Protein 6EK1 (pdb70)

Sequence (306 aa):
MQKYRLYEKDGSPVQDFNRFVKGWLDIEFGLKEHQPPKVFDTIRDKYNEAIEAVVLSGVAPRTAHKAALSTLTELLFGHDLAKELSARLDIQPIGVGGFRSAHSQAFAKNVGENFVNLMVYALACILKDNDDVLVDKGLPPHLKKALTLSRECRIKDTLREIKIPIEGDLCVFSRSNHCNAIVISAKTRLKEVFHIGTMWALFSDVAKDEYCLNKWGLKVESSESLKDTMYVFATADMISQGCDVERETPRRNLIAMDASFFDYVFVSKMGIGHVSSDLSLKYGRESLFHELGCIIDMIEQKFDILL

B-factor: mean 41.87, std 13.28, range [15.96, 103.0]

Foldseek 3Di:
DAEEEQADPVQAGDFLNLVNQLCQQVPVDHYPVDDRAFPLNVLVVLLVLLLVVVVVQVDDSLLSLLLCQLAVLCSLQQHNSNQVSCVVVVTPRDGPDGDPCSPPPRSVVCSFVSNLVSVQNSVSVVCSVPRFKDKDFWAGPVQQQQQKKWAWDDDDPDIDIDIDRLTAGMKIAGSVARLLIEGEAEGQACPPCLVVLLVSLVSLVLLLDPVSCVVRVMDGPDNPSNPNYAYEYEYQQDDVVHGQQQDQDGDDVSLVSLVSHQAYEYSHDDRDQEDADDDPVVGDPGSYYHSSCVQVVSCVSVVHDD

Radius of gyration: 19.63 Å; Cα contacts (8 Å, |Δi|>4): 571; chains: 1; bounding box: 48×48×67 Å

Nearest PDB structures (foldseek):
  6ek1-assembly1_A-2  TM=1.003E+00  e=9.087E-65  Pseudomonas fluorescens
  6eko-assembly1_B  TM=9.063E-01  e=3.447E-55  Pseudomonas fluorescens

Solvent-accessible surface area: 14775 Å² total; per-residue (Å²): 138,119,72,93,67,0,7,86,180,99,5,44,10,22,135,72,0,2,146,33,0,58,7,4,0,37,76,132,27,9,9,118,51,30,144,82,19,52,50,1,70,52,0,12,67,42,0,37,68,0,16,100,25,0,47,157,45,77,22,51,80,62,58,0,13,53,10,0,1,3,5,0,3,49,0,5,78,9,92,34,4,0,44,41,0,2,73,108,51,125,34,142,122,34,62,38,52,22,20,224,40,13,159,40,151,60,7,60,84,42,25,37,96,0,0,8,2,0,3,0,1,0,2,0,14,23,0,119,128,28,40,97,4,0,0,1,43,18,27,0,58,84,0,124,140,5,3,29,0,15,94,117,36,195,88,180,144,97,105,150,107,59,115,21,60,3,102,17,40,0,0,0,0,15,66,113,60,17,14,33,0,0,0,0,12,4,94,17,126,1,65,140,65,4,71,97,9,13,81,32,1,77,48,5,78,13,0,74,65,113,157,29,6,119,126,103,51,16,138,10,108,43,12,130,46,1,133,53,2,38,4,0,5,0,0,0,4,9,79,148,108,45,26,41,0,89,99,162,93,25,171,111,94,10,23,81,1,0,53,99,4,43,14,0,0,0,0,27,48,66,22,81,41,13,17,58,100,12,30,55,162,169,31,67,75,34,55,0,0,21,1,0,0,2,0,24,0,0,23,82,44,22,131,25,165,48

Organism: Pseudomonas fluorescens (NCBI:txid294)

Structure (mmCIF, N/CA/C/O backbone):
data_6EK1
#
_entry.id   6EK1
#
_cell.length_a   48.067
_cell.length_b   48.067
_cell.length_c   266.693
_cell.angle_alpha   90.00
_cell.angle_beta   90.00
_cell.angle_gamma   90.00
#
_symmetry.space_group_name_H-M   'P 43 21 2'
#
loop_
_entity.id
_entity.type
_entity.pdbx_description
1 polymer 'restriction endonuclease PfoI'
2 non-polymer 1,2-ETHANEDIOL
3 water water
#
loop_
_atom_site.group_PDB
_atom_site.id
_atom_site.type_symbol
_atom_site.label_atom_id
_atom_site.label_alt_id
_atom_site.label_comp_id
_atom_site.label_asym_id
_atom_site.label_entity_id
_atom_site.label_seq_id
_atom_site.pdbx_PDB_ins_code
_atom_site.Cartn_x
_atom_site.Cartn_y
_atom_site.Cartn_z
_atom_site.occupancy
_atom_site.B_iso_or_equiv
_atom_site.auth_seq_id
_atom_site.auth_comp_id
_atom_site.auth_asym_id
_atom_site.auth_atom_id
_atom_site.pdbx_PDB_model_num
ATOM 1 N N . MET A 1 1 ? -12.731 -9.179 -20.140 1.00 68.39 1 MET A N 1
ATOM 2 C CA . MET A 1 1 ? -12.732 -7.882 -20.805 1.00 69.88 1 MET A CA 1
ATOM 3 C C . MET A 1 1 ? -11.378 -7.193 -20.672 1.00 71.52 1 MET A C 1
ATOM 4 O O . MET A 1 1 ? -10.886 -6.979 -19.564 1.00 78.48 1 MET A O 1
ATOM 6 N N . GLN A 1 2 ? -10.782 -6.850 -21.809 1.00 60.48 2 GLN A N 1
ATOM 7 C CA . GLN A 1 2 ? -9.500 -6.154 -21.829 1.00 70.88 2 GLN A CA 1
ATOM 8 C C . GLN A 1 2 ? -9.636 -4.750 -21.250 1.00 77.39 2 GLN A C 1
ATOM 9 O O . GLN A 1 2 ? -10.576 -4.025 -21.575 1.00 75.54 2 GLN A O 1
ATOM 15 N N . LYS A 1 3 ? -8.696 -4.372 -20.389 1.00 76.44 3 LYS A N 1
ATOM 16 C CA . LYS A 1 3 ? -8.728 -3.059 -19.756 1.00 74.16 3 LYS A CA 1
ATOM 17 C C . LYS A 1 3 ? -7.457 -2.262 -20.034 1.00 75.01 3 LYS A C 1
ATOM 18 O O . LYS A 1 3 ? -6.347 -2.786 -19.940 1.00 70.45 3 LYS A O 1
ATOM 21 N N . TYR A 1 4 ? -7.634 -0.991 -20.378 1.00 72.19 4 TYR A N 1
ATOM 22 C CA . TYR A 1 4 ? -6.511 -0.093 -20.617 1.00 63.45 4 TYR A CA 1
ATOM 23 C C . TYR A 1 4 ? -6.499 1.017 -19.573 1.00 62.51 4 TYR A C 1
ATOM 24 O O . TYR A 1 4 ? -7.377 1.078 -18.713 1.00 66.28 4 TYR A O 1
ATOM 33 N N . ARG A 1 5 ? -5.503 1.893 -19.648 1.00 64.44 5 ARG A N 1
ATOM 34 C CA . ARG A 1 5 ? -5.395 2.998 -18.703 1.00 58.03 5 ARG A CA 1
ATOM 35 C C . ARG A 1 5 ? -5.337 4.340 -19.428 1.00 61.27 5 ARG A C 1
ATOM 36 O O . ARG A 1 5 ? -4.628 4.492 -20.422 1.00 58.70 5 ARG A O 1
ATOM 44 N N . LEU A 1 6 ? -6.100 5.308 -18.928 1.00 58.64 6 LEU A N 1
ATOM 45 C CA . LEU A 1 6 ? -6.123 6.648 -19.504 1.00 48.53 6 LEU A CA 1
ATOM 46 C C . LEU A 1 6 ? -4.866 7.427 -19.153 1.00 46.94 6 LEU A C 1
ATOM 47 O O . LEU A 1 6 ? -4.422 8.289 -19.911 1.00 46.43 6 LEU A O 1
ATOM 52 N N . TYR A 1 7 ? -4.301 7.123 -17.991 1.00 48.04 7 TYR A N 1
ATOM 53 C CA . TYR A 1 7 ? -3.153 7.863 -17.492 1.00 56.58 7 TYR A CA 1
ATOM 54 C C . TYR A 1 7 ? -2.000 6.929 -17.158 1.00 67.49 7 TYR A C 1
ATOM 55 O O . TYR A 1 7 ? -2.203 5.843 -16.613 1.00 65.75 7 TYR A O 1
ATOM 64 N N . GLU A 1 8 ? -0.788 7.357 -17.490 1.00 66.10 8 GLU A N 1
ATOM 65 C CA . GLU A 1 8 ? 0.404 6.619 -17.099 1.00 65.62 8 GLU A CA 1
ATOM 66 C C . GLU A 1 8 ? 0.609 6.758 -15.595 1.00 65.30 8 GLU A C 1
ATOM 67 O O . GLU A 1 8 ? -0.116 7.496 -14.928 1.00 67.98 8 GLU A O 1
ATOM 73 N N . LYS A 1 9 ? 1.599 6.053 -15.061 1.00 70.00 9 LYS A N 1
ATOM 74 C CA . LYS A 1 9 ? 1.815 6.029 -13.618 1.00 65.38 9 LYS A CA 1
ATOM 75 C C . LYS A 1 9 ? 2.292 7.373 -13.068 1.00 60.15 9 LYS A C 1
ATOM 76 O O . LYS A 1 9 ? 2.175 7.637 -11.871 1.00 67.09 9 LYS A O 1
ATOM 82 N N . ASP A 1 10 ? 2.828 8.220 -13.939 1.00 63.42 10 ASP A N 1
ATOM 83 C CA . ASP A 1 10 ? 3.239 9.560 -13.534 1.00 67.50 10 ASP A CA 1
ATOM 84 C C . ASP A 1 10 ? 2.038 10.500 -13.444 1.00 74.24 10 ASP A C 1
ATOM 85 O O . ASP A 1 10 ? 2.011 11.423 -12.631 1.00 77.08 10 ASP A O 1
ATOM 90 N N . GLY A 1 11 ? 1.049 10.255 -14.296 1.00 68.92 11 GLY A N 1
ATOM 91 C CA . GLY A 1 11 ? -0.141 11.081 -14.350 1.00 59.94 11 GLY A CA 1
ATOM 92 C C . GLY A 1 11 ? -0.423 11.567 -15.759 1.00 61.67 11 GLY A C 1
ATOM 93 O O . GLY A 1 11 ? -1.481 12.131 -16.038 1.00 63.40 11 GLY A O 1
ATOM 94 N N . SER A 1 12 ? 0.533 11.343 -16.652 1.00 60.25 12 SER A N 1
ATOM 95 C CA . SER A 1 12 ? 0.402 11.767 -18.039 1.00 62.66 12 SER A CA 1
ATOM 96 C C . SER A 1 12 ? -0.680 10.971 -18.754 1.00 57.56 12 SER A C 1
ATOM 97 O O . SER A 1 12 ? -0.747 9.749 -18.619 1.00 58.21 12 SER A O 1
ATOM 100 N N . PRO A 1 13 ? -1.526 11.663 -19.531 1.00 58.74 13 PRO A N 1
ATOM 101 C CA . PRO A 1 13 ? -2.615 11.010 -20.263 1.00 51.93 13 PRO A CA 1
ATOM 102 C C . PRO A 1 13 ? -2.133 10.308 -21.529 1.00 56.31 13 PRO A C 1
ATOM 103 O O . PRO A 1 13 ? -1.458 10.926 -22.358 1.00 50.30 13 PRO A O 1
ATOM 107 N N . VAL A 1 14 ? -2.485 9.033 -21.678 1.00 53.65 14 VAL A N 1
ATOM 108 C CA . VAL A 1 14 ? -2.010 8.234 -22.811 1.00 53.70 14 VAL A CA 1
ATOM 109 C C . VAL A 1 14 ? -2.404 8.856 -24.147 1.00 52.65 14 VAL A C 1
ATOM 110 O O . VAL A 1 14 ? -3.466 9.465 -24.259 1.00 56.67 14 VAL A O 1
ATOM 114 N N . GLN A 1 15 ? -1.541 8.710 -25.152 1.00 57.25 15 GLN A N 1
ATOM 115 C CA . GLN A 1 15 ? -1.785 9.292 -26.474 1.00 58.81 15 GLN A CA 1
ATOM 116 C C . GLN A 1 15 ? -3.070 8.741 -27.098 1.00 59.89 15 GLN A C 1
ATOM 117 O O . GLN A 1 15 ? -3.406 7.572 -26.899 1.00 57.45 15 GLN A O 1
ATOM 123 N N . ASP A 1 16 ? -3.776 9.594 -27.844 1.00 62.16 16 ASP A N 1
ATOM 124 C CA . ASP A 1 16 ? -5.103 9.280 -28.377 1.00 56.31 16 ASP A CA 1
ATOM 125 C C . ASP A 1 16 ? -6.056 8.980 -27.226 1.00 59.91 16 ASP A C 1
ATOM 126 O O . ASP A 1 16 ? -6.744 7.958 -27.202 1.00 53.47 16 ASP A O 1
ATOM 131 N N . PHE A 1 17 ? -6.074 9.916 -26.282 1.00 54.41 17 PHE A N 1
ATOM 132 C CA . PHE A 1 17 ? -6.857 9.851 -25.054 1.00 43.71 17 PHE A CA 1
ATOM 133 C C . PHE A 1 17 ? -8.348 9.709 -25.333 1.00 41.88 17 PHE A C 1
ATOM 134 O O . PHE A 1 17 ? -8.999 8.786 -24.842 1.00 43.91 17 PHE A O 1
ATOM 142 N N . ASN A 1 18 ? -8.876 10.624 -26.140 1.00 50.54 18 ASN A N 1
ATOM 143 C CA . ASN A 1 18 ? -10.301 10.669 -26.453 1.00 42.96 18 ASN A CA 1
ATOM 144 C C . ASN A 1 18 ? -10.801 9.411 -27.160 1.00 45.43 18 ASN A C 1
ATOM 145 O O . ASN A 1 18 ? -12.006 9.172 -27.244 1.00 43.27 18 ASN A O 1
ATOM 150 N N . ARG A 1 19 ? -9.869 8.614 -27.668 1.00 48.42 19 ARG A N 1
ATOM 151 C CA . ARG A 1 19 ? -10.203 7.332 -28.271 1.00 45.55 19 ARG A CA 1
ATOM 152 C C . ARG A 1 19 ? -10.541 6.305 -27.194 1.00 41.83 19 ARG A C 1
ATOM 153 O O . ARG A 1 19 ? -11.556 5.614 -27.280 1.00 37.41 19 ARG A O 1
ATOM 161 N N . PHE A 1 20 ? -9.689 6.216 -26.176 1.00 46.87 20 PHE A N 1
ATOM 162 C CA . PHE A 1 20 ? -9.901 5.280 -25.076 1.00 45.27 20 PHE A CA 1
ATOM 163 C C . PHE A 1 20 ? -11.147 5.631 -24.267 1.00 43.60 20 PHE A C 1
ATOM 164 O O . PHE A 1 20 ? -11.830 4.746 -23.750 1.00 43.47 20 PHE A O 1
ATOM 172 N N . VAL A 1 21 ? -11.434 6.924 -24.156 1.00 41.59 21 VAL A N 1
ATOM 173 C CA . VAL A 1 21 ? -12.611 7.389 -23.430 1.00 34.13 21 VAL A CA 1
ATOM 174 C C . VAL A 1 21 ? -13.893 6.998 -24.156 1.00 32.16 21 VAL A C 1
ATOM 175 O O . VAL A 1 21 ? -14.815 6.446 -23.555 1.00 34.34 21 VAL A O 1
ATOM 179 N N . LYS A 1 22 ? -13.941 7.289 -25.452 1.00 41.51 22 LYS A N 1
ATOM 180 C CA . LYS A 1 22 ? -15.101 6.958 -26.269 1.00 42.03 22 LYS A CA 1
ATOM 181 C C . LYS A 1 22 ? -15.313 5.448 -26.329 1.00 43.47 22 LYS A C 1
ATOM 182 O O . LYS A 1 22 ? -16.447 4.972 -26.376 1.00 41.50 22 LYS A O 1
ATOM 188 N N . GLY A 1 23 ? -14.214 4.700 -26.318 1.00 36.22 23 GLY A N 1
ATOM 189 C CA . GLY A 1 23 ? -14.279 3.250 -26.343 1.00 41.86 23 GLY A CA 1
ATOM 190 C C . GLY A 1 23 ? -14.815 2.674 -25.050 1.00 45.91 23 GLY A C 1
ATOM 191 O O . GLY A 1 23 ? -15.506 1.656 -25.049 1.00 46.09 23 GLY A O 1
ATOM 192 N N . TRP A 1 24 ? -14.489 3.332 -23.943 1.00 48.89 24 TRP A N 1
ATOM 193 C CA . TRP A 1 24 ? -14.966 2.923 -22.630 1.00 40.99 24 TRP A CA 1
ATOM 194 C C . TRP A 1 24 ? -16.474 3.102 -22.514 1.00 39.79 24 TRP A C 1
ATOM 195 O O . TRP A 1 24 ? -17.168 2.261 -21.943 1.00 48.74 24 TRP A O 1
ATOM 206 N N . LEU A 1 25 ? -16.977 4.202 -23.064 1.00 45.63 25 LEU A N 1
ATOM 207 C CA . LEU A 1 25 ? -18.408 4.472 -23.055 1.00 46.17 25 LEU A CA 1
ATOM 208 C C . LEU A 1 25 ? -19.119 3.655 -24.129 1.00 44.88 25 LEU A C 1
ATOM 209 O O . LEU A 1 25 ? -20.327 3.436 -24.055 1.00 46.05 25 LEU A O 1
ATOM 214 N N . ASP A 1 26 ? -18.361 3.207 -25.126 1.00 43.84 26 ASP A N 1
ATOM 215 C CA . ASP A 1 26 ? -18.883 2.294 -26.139 1.00 46.14 26 ASP A CA 1
ATOM 216 C C . ASP A 1 26 ? -18.815 0.856 -25.639 1.00 52.72 26 ASP A C 1
ATOM 217 O O . ASP A 1 26 ? -19.319 -0.061 -26.289 1.00 51.26 26 ASP A O 1
ATOM 222 N N . ILE A 1 27 ? -18.191 0.682 -24.476 1.00 51.99 27 ILE A N 1
ATOM 223 C CA . ILE A 1 27 ? -17.922 -0.631 -23.893 1.00 46.28 27 ILE A CA 1
ATOM 224 C C . ILE A 1 27 ? -17.203 -1.523 -24.909 1.00 47.55 27 ILE A C 1
ATOM 225 O O . ILE A 1 27 ? -17.493 -2.713 -25.038 1.00 49.04 27 ILE A O 1
ATOM 230 N N . GLU A 1 28 ? -16.269 -0.926 -25.643 1.00 51.81 28 GLU A N 1
ATOM 231 C CA . GLU A 1 28 ? -15.389 -1.681 -26.524 1.00 54.72 28 GLU A CA 1
ATOM 232 C C . GLU A 1 28 ? -14.286 -2.311 -25.689 1.00 53.80 28 GLU A C 1
ATOM 233 O O . GLU A 1 28 ? -13.700 -3.326 -26.066 1.00 54.56 28 GLU A O 1
ATOM 239 N N . PHE A 1 29 ? -14.021 -1.686 -24.547 1.00 52.50 29 PHE A N 1
ATOM 240 C CA . PHE A 1 29 ? -13.064 -2.185 -23.569 1.00 59.93 29 PHE A CA 1
ATOM 241 C C . PHE A 1 29 ? -13.217 -1.410 -22.266 1.00 65.43 29 PHE A C 1
ATOM 242 O O . PHE A 1 29 ? -13.598 -0.240 -22.273 1.00 62.77 29 PHE A O 1
ATOM 250 N N . GLY A 1 30 ? -12.926 -2.065 -21.149 1.00 68.29 30 GLY A N 1
ATOM 251 C CA . GLY A 1 30 ? -12.963 -1.401 -19.861 1.00 57.28 30 GLY A CA 1
ATOM 252 C C . GLY A 1 30 ? -11.741 -0.525 -19.677 1.00 63.73 30 GLY A C 1
ATOM 253 O O . GLY A 1 30 ? -10.810 -0.566 -20.481 1.00 56.21 30 GLY A O 1
ATOM 254 N N . LEU A 1 31 ? -11.744 0.277 -18.619 1.00 67.45 31 LEU A N 1
ATOM 255 C CA . LEU A 1 31 ? -10.596 1.115 -18.300 1.00 60.96 31 LEU A CA 1
ATOM 256 C C . LEU A 1 31 ? -10.142 0.894 -16.866 1.00 50.81 31 LEU A C 1
ATOM 257 O O . LEU A 1 31 ? -10.915 0.440 -16.023 1.00 53.78 31 LEU A O 1
ATOM 262 N N . LYS A 1 32 ? -8.882 1.215 -16.596 1.00 54.51 32 LYS A N 1
ATOM 263 C CA . LYS A 1 32 ? -8.336 1.097 -15.251 1.00 59.78 32 LYS A CA 1
ATOM 264 C C . LYS A 1 32 ? -8.957 2.125 -14.315 1.00 54.93 32 LYS A C 1
ATOM 265 O O . LYS A 1 32 ? -9.378 1.798 -13.205 1.00 49.55 32 LYS A O 1
ATOM 271 N N . GLU A 1 33 ? -9.014 3.370 -14.776 1.00 50.14 33 GLU A N 1
ATOM 272 C CA . GLU A 1 33 ? -9.463 4.479 -13.945 1.00 46.67 33 GLU A CA 1
ATOM 273 C C . GLU A 1 33 ? -10.983 4.581 -13.851 1.00 44.13 33 GLU A C 1
ATOM 274 O O . GLU A 1 33 ? -11.504 5.419 -13.115 1.00 49.78 33 GLU A O 1
ATOM 280 N N . HIS A 1 34 ? -11.697 3.736 -14.588 1.00 41.72 34 HIS A N 1
ATOM 281 C CA . HIS A 1 34 ? -13.152 3.838 -14.628 1.00 45.35 34 HIS A CA 1
ATOM 282 C C . HIS A 1 34 ? -13.864 2.496 -14.729 1.00 46.81 34 HIS A C 1
ATOM 283 O O . HIS A 1 34 ? -13.437 1.600 -15.457 1.00 50.57 34 HIS A O 1
ATOM 290 N N . GLN A 1 35 ? -14.961 2.375 -13.989 1.00 39.69 35 GLN A N 1
ATOM 291 C CA . GLN A 1 35 ? -15.840 1.221 -14.090 1.00 44.68 35 GLN A CA 1
ATOM 292 C C . GLN A 1 35 ? -16.761 1.406 -15.290 1.00 51.75 35 GLN A C 1
ATOM 293 O O . GLN A 1 35 ? -17.142 2.534 -15.606 1.00 51.42 35 GLN A O 1
ATOM 299 N N . PRO A 1 36 ? -17.111 0.304 -15.972 1.00 57.79 36 PRO A N 1
ATOM 300 C CA . PRO A 1 36 ? -18.026 0.358 -17.118 1.00 51.39 36 PRO A CA 1
ATOM 301 C C . PRO A 1 36 ? -19.353 1.032 -16.772 1.00 47.70 36 PRO A C 1
ATOM 302 O O . PRO A 1 36 ? -19.873 0.823 -15.675 1.00 46.80 36 PRO A O 1
ATOM 306 N N . PRO A 1 37 ? -19.889 1.840 -17.699 1.00 41.26 37 PRO A N 1
ATOM 307 C CA . PRO A 1 37 ? -21.141 2.577 -17.488 1.00 36.85 37 PRO A CA 1
ATOM 308 C C . PRO A 1 37 ? -22.330 1.653 -17.247 1.00 40.77 37 PRO A C 1
ATOM 309 O O . PRO A 1 37 ? -22.339 0.520 -17.729 1.00 50.90 37 PRO A O 1
ATOM 313 N N . LYS A 1 38 ? -23.320 2.139 -16.505 1.00 47.64 38 LYS A N 1
ATOM 314 C CA . LYS A 1 38 ? -24.489 1.338 -16.158 1.00 45.32 38 LYS A CA 1
ATOM 315 C C . LYS A 1 38 ? -25.721 1.789 -16.933 1.00 43.00 38 LYS A C 1
ATOM 316 O O . LYS A 1 38 ? -26.005 2.985 -17.006 1.00 51.81 38 LYS A O 1
ATOM 318 N N . VAL A 1 39 ? -26.440 0.815 -17.496 1.00 38.21 39 VAL A N 1
ATOM 319 C CA . VAL A 1 39 ? -27.637 1.017 -18.329 1.00 40.59 39 VAL A CA 1
ATOM 320 C C . VAL A 1 39 ? -27.494 2.249 -19.247 1.00 38.56 39 VAL A C 1
ATOM 321 O O . VAL A 1 39 ? -28.427 3.025 -19.464 1.00 36.25 39 VAL A O 1
ATOM 325 N N . PHE A 1 40 ? -26.297 2.393 -19.807 1.00 41.52 40 PHE A N 1
ATOM 326 C CA . PHE A 1 40 ? -25.966 3.523 -20.664 1.00 46.52 40 PHE A CA 1
ATOM 327 C C . PHE A 1 40 ? -26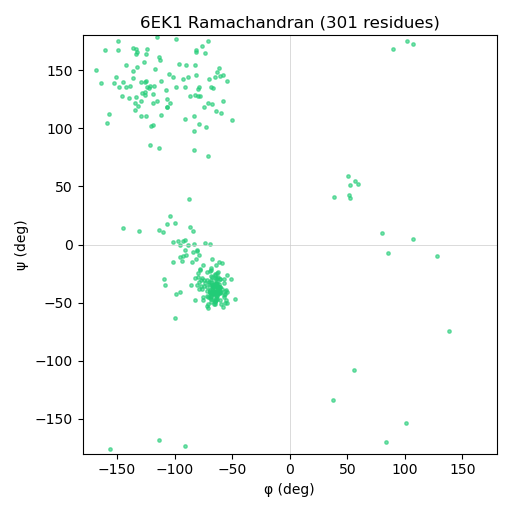.026 3.120 -22.135 1.00 43.34 40 PHE A C 1
ATOM 328 O O . PHE A 1 40 ? -26.066 3.972 -23.021 1.00 47.77 40 PHE A O 1
ATOM 336 N N . ASP A 1 41 ? -26.049 1.812 -22.378 1.00 46.36 41 ASP A N 1
ATOM 337 C CA . ASP A 1 41 ? -26.043 1.256 -23.730 1.00 51.06 41 ASP A CA 1
ATOM 338 C C . ASP A 1 41 ? -27.177 1.773 -24.611 1.00 50.30 41 ASP A C 1
ATOM 339 O O . ASP A 1 41 ? -26.950 2.171 -25.753 1.00 46.23 41 ASP A O 1
ATOM 344 N N . THR A 1 42 ? -28.394 1.762 -24.078 1.00 46.20 42 THR A N 1
ATOM 345 C CA . THR A 1 42 ? -29.567 2.176 -24.840 1.00 39.44 42 THR A CA 1
ATOM 346 C C . THR A 1 42 ? -29.522 3.655 -25.209 1.00 46.59 42 THR A C 1
ATOM 347 O O . THR A 1 42 ? -29.685 4.019 -26.374 1.00 47.04 42 THR A O 1
ATOM 351 N N . ILE A 1 43 ? -29.292 4.504 -24.213 1.00 48.66 43 ILE A N 1
ATOM 352 C CA . ILE A 1 43 ? -29.340 5.947 -24.416 1.00 45.61 43 ILE A CA 1
ATOM 353 C C . ILE A 1 43 ? -28.136 6.445 -25.220 1.00 41.15 43 ILE A C 1
ATOM 354 O O . ILE A 1 43 ? -28.205 7.491 -25.866 1.00 35.28 43 ILE A O 1
ATOM 359 N N . ARG A 1 44 ? -27.042 5.689 -25.194 1.00 37.05 44 ARG A N 1
ATOM 360 C CA . ARG A 1 44 ? -25.863 6.040 -25.977 1.00 38.16 44 ARG A CA 1
ATOM 361 C C . ARG A 1 44 ? -26.132 5.809 -27.458 1.00 50.62 44 ARG A C 1
ATOM 362 O O . ARG A 1 44 ? -25.723 6.601 -28.308 1.00 43.40 44 ARG A O 1
ATOM 370 N N . ASP A 1 45 ? -26.825 4.715 -27.756 1.00 47.11 45 ASP A N 1
ATOM 371 C CA . ASP A 1 45 ? -27.178 4.382 -29.129 1.00 42.41 45 ASP A CA 1
ATOM 372 C C . ASP A 1 45 ? -28.250 5.326 -29.657 1.00 50.45 45 ASP A C 1
ATOM 373 O O . ASP A 1 45 ? -28.231 5.705 -30.827 1.00 50.04 45 ASP A O 1
ATOM 378 N N . LYS A 1 46 ? -29.179 5.709 -28.787 1.00 46.06 46 LYS A N 1
ATOM 379 C CA . LYS A 1 46 ? -30.247 6.625 -29.170 1.00 42.79 46 LYS A CA 1
ATOM 380 C C . LYS A 1 46 ? -29.692 8.015 -29.455 1.00 51.58 46 LYS A C 1
ATOM 381 O O . LYS A 1 46 ? -30.260 8.771 -30.243 1.00 58.56 46 LYS A O 1
ATOM 387 N N . TYR A 1 47 ? -28.578 8.345 -28.810 1.00 51.74 47 TYR A N 1
ATOM 388 C CA . TYR A 1 47 ? -27.902 9.609 -29.062 1.00 45.42 47 TYR A CA 1
ATOM 389 C C . TYR A 1 47 ? -27.245 9.597 -30.437 1.00 42.44 47 TYR A C 1
ATOM 390 O O . TYR A 1 47 ? -27.436 10.515 -31.235 1.00 40.72 47 TYR A O 1
ATOM 399 N N . ASN A 1 48 ? -26.469 8.551 -30.704 1.00 42.15 48 ASN A N 1
ATOM 400 C CA . ASN A 1 48 ? -25.755 8.427 -31.969 1.00 40.96 48 ASN A CA 1
ATOM 401 C C . ASN A 1 48 ? -26.689 8.328 -33.172 1.00 59.57 48 ASN A C 1
ATOM 402 O O . ASN A 1 48 ? -26.408 8.898 -34.225 1.00 54.76 48 ASN A O 1
ATOM 407 N N . GLU A 1 49 ? -27.797 7.610 -33.011 1.00 62.05 49 GLU A N 1
ATOM 408 C CA . GLU A 1 49 ? -28.776 7.465 -34.085 1.00 54.40 49 GLU A CA 1
ATOM 409 C C . GLU A 1 49 ? -29.383 8.816 -34.460 1.00 50.79 49 GLU A C 1
ATOM 410 O O . GLU A 1 49 ? -29.772 9.034 -35.607 1.00 64.37 49 GLU A O 1
ATOM 416 N N . ALA A 1 50 ? -29.448 9.723 -33.491 1.00 52.21 50 ALA A N 1
ATOM 417 C CA . ALA A 1 50 ? -29.959 11.067 -33.734 1.00 51.25 50 ALA A CA 1
ATOM 418 C C . ALA A 1 50 ? -28.924 11.919 -34.462 1.00 48.83 50 ALA A C 1
ATOM 419 O O . ALA A 1 50 ? -29.268 12.723 -35.328 1.00 51.04 50 ALA A O 1
ATOM 421 N N . ILE A 1 51 ? -27.658 11.740 -34.100 1.00 45.79 51 ILE A N 1
ATOM 422 C CA . ILE A 1 51 ? -26.568 12.461 -34.746 1.00 48.50 51 ILE A CA 1
ATOM 423 C C . ILE A 1 51 ? -26.387 11.974 -36.180 1.00 48.55 51 ILE A C 1
ATOM 424 O O . ILE A 1 51 ? -26.177 12.771 -37.094 1.00 45.23 51 ILE A O 1
ATOM 429 N N . GLU A 1 52 ? -26.478 10.660 -36.369 1.00 45.27 52 GLU A N 1
ATOM 430 C CA . GLU A 1 52 ? -26.385 10.062 -37.696 1.00 52.20 52 GLU A CA 1
ATOM 431 C C . GLU A 1 52 ? -27.503 10.562 -38.604 1.00 49.31 52 GLU A C 1
ATOM 432 O O . GLU A 1 52 ? -27.277 10.858 -39.775 1.00 41.27 52 GLU A O 1
ATOM 438 N N . ALA A 1 53 ? -28.707 10.658 -38.051 1.00 45.84 53 ALA A N 1
ATOM 439 C CA . ALA A 1 53 ? -29.876 11.079 -38.816 1.00 46.80 53 ALA A CA 1
ATOM 440 C C . ALA A 1 53 ? -29.773 12.538 -39.251 1.00 49.83 53 ALA A C 1
ATOM 441 O O . ALA A 1 53 ? -30.097 12.880 -40.389 1.00 57.96 53 ALA A O 1
ATOM 443 N N . VAL A 1 54 ? -29.321 13.393 -38.340 1.00 47.70 54 VAL A N 1
ATOM 444 C CA . VAL A 1 54 ? -29.201 14.820 -38.616 1.00 42.56 54 VAL A CA 1
ATOM 445 C C . VAL A 1 54 ? -28.062 15.114 -39.591 1.00 44.28 54 VAL A C 1
ATOM 446 O O . VAL A 1 54 ? -28.229 15.883 -40.538 1.00 49.27 54 VAL A O 1
ATOM 450 N N . VAL A 1 55 ? -26.910 14.491 -39.359 1.00 44.32 55 VAL A N 1
ATOM 451 C CA . VAL A 1 55 ? -25.732 14.701 -40.199 1.00 47.04 55 VAL A CA 1
ATOM 452 C C . VAL A 1 55 ? -25.982 14.275 -41.647 1.00 51.41 55 VAL A C 1
ATOM 453 O O . VAL A 1 55 ? -25.573 14.965 -42.584 1.00 48.03 55 VAL A O 1
ATOM 457 N N . LEU A 1 56 ? -26.678 13.156 -41.829 1.00 45.38 56 LEU A N 1
ATOM 458 C CA . LEU A 1 56 ? -26.998 12.664 -43.168 1.00 47.68 56 LEU A CA 1
ATOM 459 C C . LEU A 1 56 ? -28.005 13.559 -43.890 1.00 46.30 56 LEU A C 1
ATOM 460 O O . LEU A 1 56 ? -28.390 13.279 -45.025 1.00 53.28 56 LEU A O 1
ATOM 465 N N . SER A 1 57 ? -28.432 14.630 -43.228 1.00 46.21 57 SER A N 1
ATOM 466 C CA . SER A 1 57 ? -29.339 15.597 -43.831 1.00 42.94 57 SER A CA 1
ATOM 467 C C . SER A 1 57 ? -28.591 16.868 -44.226 1.00 47.26 57 SER A C 1
ATOM 468 O O . SER A 1 57 ? -29.182 17.943 -44.325 1.00 52.85 57 SER A O 1
ATOM 471 N N . GLY A 1 58 ? -27.286 16.735 -44.443 1.00 45.00 58 GLY A N 1
ATOM 472 C CA . GLY A 1 58 ? -26.463 17.849 -44.880 1.00 47.40 58 GLY A CA 1
ATOM 473 C C . GLY A 1 58 ? -25.949 18.718 -43.748 1.00 49.63 58 GLY A C 1
ATOM 474 O O . GLY A 1 58 ? -25.134 19.615 -43.965 1.00 47.73 58 GLY A O 1
ATOM 475 N N . VAL A 1 59 ? -26.422 18.451 -42.536 1.00 53.65 59 VAL A N 1
ATOM 476 C CA . VAL A 1 59 ? -26.044 19.247 -41.375 1.00 44.39 59 VAL A CA 1
ATOM 477 C C . VAL A 1 59 ? -24.660 18.855 -40.863 1.00 44.99 59 VAL A C 1
ATOM 478 O O . VAL A 1 59 ? -24.343 17.671 -40.749 1.00 52.39 59 VAL A O 1
ATOM 482 N N . ALA A 1 60 ? -23.842 19.858 -40.557 1.00 39.11 60 ALA A N 1
ATOM 483 C CA . ALA A 1 60 ? -22.484 19.632 -40.073 1.00 41.52 60 ALA A CA 1
ATOM 484 C C . ALA A 1 60 ? -22.483 18.944 -38.709 1.00 42.87 60 ALA A C 1
ATOM 485 O O . ALA A 1 60 ? -23.352 19.208 -37.880 1.00 43.50 60 ALA A O 1
ATOM 487 N N . PRO A 1 61 ? -21.505 18.051 -38.480 1.00 41.82 61 PRO A N 1
ATOM 488 C CA . PRO A 1 61 ? -21.362 17.307 -37.221 1.00 44.41 61 PRO A CA 1
ATOM 489 C C . PRO A 1 61 ? -21.309 18.209 -35.988 1.00 44.19 61 PRO A C 1
ATOM 490 O O . PRO A 1 61 ? -21.907 17.877 -34.963 1.00 41.75 61 PRO A O 1
ATOM 494 N N . ARG A 1 62 ? -20.597 19.327 -36.089 1.00 40.44 62 ARG A N 1
ATOM 495 C CA . ARG A 1 62 ? -20.515 20.287 -34.994 1.00 36.70 62 ARG A CA 1
ATOM 496 C C . ARG A 1 62 ? -21.893 20.845 -34.662 1.00 40.37 62 ARG A C 1
ATOM 497 O O . ARG A 1 62 ? -22.245 21.011 -33.493 1.00 42.23 62 ARG A O 1
ATOM 505 N N . THR A 1 63 ? -22.669 21.127 -35.703 1.00 42.45 63 THR A N 1
ATOM 506 C CA . THR A 1 63 ? -24.016 21.659 -35.547 1.00 38.54 63 THR A CA 1
ATOM 507 C C . THR A 1 63 ? -24.923 20.651 -34.846 1.00 35.14 63 THR A C 1
ATOM 508 O O . THR A 1 63 ? -25.816 21.026 -34.087 1.00 34.77 63 THR A O 1
ATOM 512 N N . ALA A 1 64 ? -24.679 19.369 -35.101 1.00 29.24 64 ALA A N 1
ATOM 513 C CA . ALA A 1 64 ? -25.486 18.301 -34.521 1.00 32.26 64 ALA A CA 1
ATOM 514 C C . ALA A 1 64 ? -25.214 18.135 -33.028 1.00 37.62 64 ALA A C 1
ATOM 515 O O . ALA A 1 64 ? -26.142 18.138 -32.217 1.00 28.98 64 ALA A O 1
ATOM 517 N N . HIS A 1 65 ? -23.941 17.986 -32.675 1.00 31.94 65 HIS A N 1
ATOM 518 C CA . HIS A 1 65 ? -23.543 17.798 -31.283 1.00 34.03 65 HIS A CA 1
ATOM 519 C C . HIS A 1 65 ? -23.947 18.986 -30.414 1.00 33.24 65 HIS A C 1
ATOM 520 O O . HIS A 1 65 ? -24.407 18.810 -29.288 1.00 28.87 65 HIS A O 1
ATOM 527 N N . LYS A 1 66 ? -23.781 20.192 -30.947 1.00 31.59 66 LYS A N 1
ATOM 528 C CA . LYS A 1 66 ? -24.130 21.405 -30.216 1.00 26.95 66 LYS A CA 1
ATOM 529 C C . LYS A 1 66 ? -25.636 21.499 -29.979 1.00 26.78 66 LYS A C 1
ATOM 530 O O . LYS A 1 66 ? -26.082 21.987 -28.940 1.00 37.56 66 LYS A O 1
ATOM 536 N N . ALA A 1 67 ? -26.416 21.021 -30.941 1.00 30.89 67 ALA A N 1
ATOM 537 C CA . ALA A 1 67 ? -27.869 21.041 -30.823 1.00 34.12 67 ALA A CA 1
ATOM 538 C C . ALA A 1 67 ? -28.357 19.932 -29.895 1.00 30.10 67 ALA A C 1
ATOM 539 O O . ALA A 1 67 ? -29.323 20.110 -29.152 1.00 28.46 67 ALA A O 1
ATOM 541 N N . ALA A 1 68 ? -27.685 18.788 -29.946 1.00 30.68 68 ALA A N 1
ATOM 542 C CA . ALA A 1 68 ? -28.040 17.653 -29.103 1.00 32.64 68 ALA A CA 1
ATOM 543 C C . ALA A 1 68 ? -27.723 17.944 -27.640 1.00 35.86 68 ALA A C 1
ATOM 544 O O . ALA A 1 68 ? -28.481 17.571 -26.744 1.00 37.53 68 ALA A O 1
ATOM 546 N N . LEU A 1 69 ? -26.596 18.611 -27.408 1.00 28.85 69 LEU A N 1
ATOM 547 C CA . LEU A 1 69 ? -26.193 19.003 -26.062 1.00 28.89 69 LEU A CA 1
ATOM 548 C C . LEU A 1 69 ? -27.217 19.942 -25.433 1.00 31.91 69 LEU A C 1
ATOM 549 O O . LEU A 1 69 ? -27.486 19.870 -24.234 1.00 33.04 69 LEU A O 1
ATOM 554 N N . SER A 1 70 ? -27.794 20.817 -26.251 1.00 25.14 70 SER A N 1
ATOM 555 C CA . SER A 1 70 ? -28.782 21.777 -25.773 1.00 26.21 70 SER A CA 1
ATOM 556 C C . SER A 1 70 ? -30.181 21.172 -25.711 1.00 34.32 70 SER A C 1
ATOM 557 O O . SER A 1 70 ? -31.166 21.890 -25.541 1.00 40.54 70 SER A O 1
ATOM 560 N N . THR A 1 71 ? -30.265 19.852 -25.852 1.00 34.97 71 THR A N 1
ATOM 561 C CA . THR A 1 71 ? -31.552 19.165 -25.852 1.00 37.53 71 THR A CA 1
ATOM 562 C C . THR A 1 71 ? -31.444 17.790 -25.185 1.00 35.82 71 THR A C 1
ATOM 563 O O . THR A 1 71 ? -32.342 16.956 -25.311 1.00 38.62 71 THR A O 1
ATOM 567 N N . LEU A 1 72 ? -30.344 17.566 -24.470 1.00 33.04 72 LEU A N 1
ATOM 568 C CA . LEU A 1 72 ? -30.092 16.284 -23.810 1.00 32.26 72 LEU A CA 1
ATOM 569 C C . LEU A 1 72 ? -31.201 15.883 -22.840 1.00 34.91 72 LEU A C 1
ATOM 570 O O . LEU A 1 72 ? -31.443 14.695 -22.626 1.00 31.07 72 LEU A O 1
ATOM 575 N N . THR A 1 73 ? -31.864 16.878 -22.258 1.00 34.23 73 THR A N 1
ATOM 576 C CA . THR A 1 73 ? -32.951 16.643 -21.310 1.00 30.37 73 THR A CA 1
ATOM 577 C C . THR A 1 73 ? -34.060 15.799 -21.940 1.00 40.48 73 THR A C 1
ATOM 578 O O . THR A 1 73 ? -34.706 14.997 -21.263 1.00 46.89 73 THR A O 1
ATOM 582 N N . GLU A 1 74 ? -34.263 15.971 -23.242 1.00 47.81 74 GLU A N 1
ATOM 583 C CA . GLU A 1 74 ? -35.245 15.179 -23.974 1.00 41.79 74 GLU A CA 1
ATOM 584 C C . GLU A 1 74 ? -34.814 13.720 -24.085 1.00 38.61 74 GLU A C 1
ATOM 585 O O . GLU A 1 74 ? -35.619 12.810 -23.887 1.00 43.31 74 GLU A O 1
ATOM 591 N N . LEU A 1 75 ? -33.540 13.504 -24.402 1.00 40.95 75 LEU A N 1
ATOM 592 C CA . LEU A 1 75 ? -32.995 12.156 -24.525 1.00 40.23 75 LEU A CA 1
ATOM 593 C C . LEU A 1 75 ? -33.029 11.430 -23.184 1.00 45.86 75 LEU A C 1
ATOM 594 O O . LEU A 1 75 ? -33.149 10.206 -23.129 1.00 46.53 75 LEU A O 1
ATOM 599 N N . LEU A 1 76 ? -32.926 12.195 -22.103 1.00 46.02 76 LEU A N 1
ATOM 600 C CA . LEU A 1 76 ? -32.953 11.638 -20.757 1.00 46.73 76 LEU A CA 1
ATOM 601 C C . LEU A 1 76 ? -34.375 11.286 -20.330 1.00 44.72 76 LEU A C 1
ATOM 602 O O . LEU A 1 76 ? -34.582 10.461 -19.440 1.00 42.53 76 LEU A O 1
ATOM 607 N N . PHE A 1 77 ? -35.353 11.918 -20.971 1.00 50.80 77 PHE A N 1
ATOM 608 C CA . PHE A 1 77 ? -36.757 11.611 -20.725 1.00 54.23 77 PHE A CA 1
ATOM 609 C C . PHE A 1 77 ? -37.233 10.482 -21.633 1.00 51.34 77 PHE A C 1
ATOM 610 O O . PHE A 1 77 ? -38.390 10.065 -21.571 1.00 43.13 77 PHE A O 1
ATOM 618 N N . GLY A 1 78 ? -36.331 9.994 -22.479 1.00 53.47 78 GLY A N 1
ATOM 619 C CA . GLY A 1 78 ? -36.634 8.894 -23.375 1.00 60.01 78 GLY A CA 1
ATOM 620 C C . GLY A 1 78 ? -37.396 9.317 -24.615 1.00 53.11 78 GLY A C 1
ATOM 621 O O . GLY A 1 78 ? -37.875 8.476 -25.374 1.00 58.35 78 GLY A O 1
ATOM 622 N N . HIS A 1 79 ? -37.509 10.624 -24.820 1.00 49.10 79 HIS A N 1
ATOM 623 C CA . HIS A 1 79 ? -38.218 11.157 -25.977 1.00 49.97 79 HIS A CA 1
ATOM 624 C C . HIS A 1 79 ? -37.413 10.966 -27.257 1.00 47.41 79 HIS A C 1
ATOM 625 O O . HIS A 1 79 ? -36.217 10.677 -27.214 1.00 53.05 79 HIS A O 1
ATOM 632 N N . ASP A 1 80 ? -38.078 11.124 -28.396 1.00 54.13 80 ASP A N 1
ATOM 633 C CA . ASP A 1 80 ? -37.415 11.012 -29.688 1.00 60.59 80 ASP A CA 1
ATOM 634 C C . ASP A 1 80 ? -36.542 12.240 -29.926 1.00 52.00 80 ASP A C 1
ATOM 635 O O . ASP A 1 80 ? -37.039 13.302 -30.298 1.00 50.89 80 ASP A O 1
ATOM 640 N N . LEU A 1 81 ? -35.239 12.088 -29.714 1.00 48.66 81 LEU A N 1
ATOM 641 C CA . LEU A 1 81 ? -34.311 13.209 -29.836 1.00 53.70 81 LEU A CA 1
ATOM 642 C C . LEU A 1 81 ? -34.200 13.745 -31.266 1.00 52.38 81 LEU A C 1
ATOM 643 O O . LEU A 1 81 ? -34.127 14.958 -31.477 1.00 52.14 81 LEU A O 1
ATOM 648 N N . ALA A 1 82 ? -34.190 12.838 -32.239 1.00 52.99 82 ALA A N 1
ATOM 649 C CA . ALA A 1 82 ? -34.025 13.215 -33.637 1.00 51.14 82 ALA A CA 1
ATOM 650 C C . ALA A 1 82 ? -35.244 13.983 -34.136 1.00 46.18 82 ALA A C 1
ATOM 651 O O . ALA A 1 82 ? -35.117 14.879 -34.963 1.00 57.81 82 ALA A O 1
ATOM 653 N N . LYS A 1 83 ? -36.427 13.627 -33.642 1.00 48.78 83 LYS A N 1
ATOM 654 C CA . LYS A 1 83 ? -37.642 14.382 -33.955 1.00 49.12 83 LYS A CA 1
ATOM 655 C C . LYS A 1 83 ? -37.554 15.797 -33.384 1.00 51.91 83 LYS A C 1
ATOM 656 O O . LYS A 1 83 ? -38.190 16.726 -33.884 1.00 47.56 83 LYS A O 1
ATOM 658 N N . GLU A 1 84 ? -36.756 15.946 -32.332 1.00 55.23 84 GLU A N 1
ATOM 659 C CA . GLU A 1 84 ? -36.542 17.236 -31.694 1.00 49.51 84 GLU A CA 1
ATOM 660 C C . GLU A 1 84 ? -35.483 18.056 -32.427 1.00 45.42 84 GLU A C 1
ATOM 661 O O . GLU A 1 84 ? -35.697 19.233 -32.710 1.00 45.92 84 GLU A O 1
ATOM 667 N N . LEU A 1 85 ? -34.346 17.436 -32.735 1.00 40.20 85 LEU A N 1
ATOM 668 C CA . LEU A 1 85 ? -33.262 18.127 -33.432 1.00 42.42 85 LEU A CA 1
ATOM 669 C C . LEU A 1 85 ? -33.691 18.590 -34.819 1.00 46.35 85 LEU A C 1
ATOM 670 O O . LEU A 1 85 ? -33.318 19.677 -35.265 1.00 45.08 85 LEU A O 1
ATOM 675 N N . SER A 1 86 ? -34.478 17.761 -35.496 1.00 47.15 86 SER A N 1
ATOM 676 C CA . SER A 1 86 ? -34.951 18.084 -36.839 1.00 50.62 86 SER A CA 1
ATOM 677 C C . SER A 1 86 ? -35.856 19.307 -36.827 1.00 50.44 86 SER A C 1
ATOM 678 O O . SER A 1 86 ? -35.735 20.182 -37.681 1.00 53.82 86 SER A O 1
ATOM 681 N N . ALA A 1 87 ? -36.765 19.352 -35.859 1.00 48.24 87 ALA A N 1
ATOM 682 C CA . ALA A 1 87 ? -37.701 20.462 -35.732 1.00 50.15 87 ALA A CA 1
ATOM 683 C C . ALA A 1 87 ? -36.969 21.778 -35.489 1.00 48.75 87 ALA A C 1
ATOM 684 O O . ALA A 1 87 ? -37.359 22.823 -36.013 1.00 49.46 87 ALA A O 1
ATOM 686 N N . ARG A 1 88 ? -35.903 21.719 -34.697 1.00 46.39 88 ARG A N 1
ATOM 687 C CA . ARG A 1 88 ? -35.132 22.909 -34.357 1.00 51.92 88 ARG A CA 1
ATOM 688 C C . ARG A 1 88 ? -34.258 23.367 -35.519 1.00 53.64 88 ARG A C 1
ATOM 689 O O . ARG A 1 88 ? -34.206 24.555 -35.839 1.00 60.87 88 ARG A O 1
ATOM 697 N N . LEU A 1 89 ? -33.572 22.416 -36.145 1.00 49.01 89 LEU A N 1
ATOM 698 C CA . LEU A 1 89 ? -32.660 22.717 -37.244 1.00 47.93 89 LEU A CA 1
ATOM 699 C C . LEU A 1 89 ? -33.410 22.910 -38.558 1.00 46.29 89 LEU A C 1
ATOM 700 O O . LEU A 1 89 ? -32.819 23.287 -39.571 1.00 52.55 89 LEU A O 1
ATOM 705 N N . ASP A 1 90 ? -34.715 22.656 -38.519 1.00 50.88 90 ASP A N 1
ATOM 706 C CA . ASP A 1 90 ? -35.585 22.720 -39.691 1.00 52.15 90 ASP A CA 1
ATOM 707 C C . ASP A 1 90 ? -35.029 21.926 -4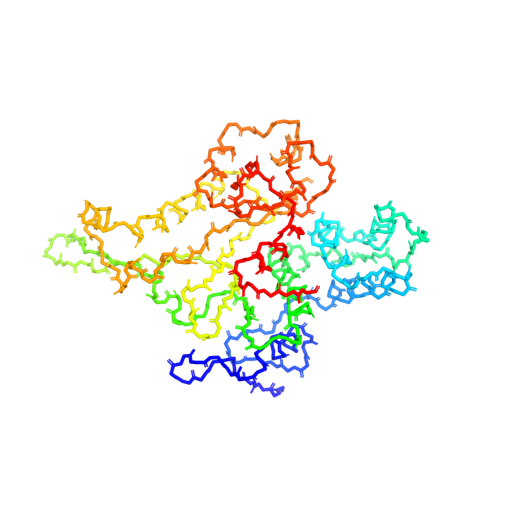0.870 1.00 51.88 90 ASP A C 1
ATOM 708 O O . ASP A 1 90 ? -34.774 22.473 -41.944 1.00 54.63 90 ASP A O 1
ATOM 713 N N . ILE A 1 91 ? -34.828 20.634 -40.653 1.00 49.31 91 ILE A N 1
ATOM 714 C CA . ILE A 1 91 ? -34.520 19.721 -41.740 1.00 37.78 91 ILE A CA 1
ATOM 715 C C . ILE A 1 91 ? -35.696 18.769 -41.887 1.00 45.42 91 ILE A C 1
ATOM 716 O O . ILE A 1 91 ? -36.755 18.997 -41.302 1.00 48.54 91 ILE A O 1
ATOM 721 N N . GLN A 1 92 ? -35.514 17.710 -42.666 1.00 44.21 92 GLN A N 1
ATOM 722 C CA . GLN A 1 92 ? -36.562 16.716 -42.853 1.00 50.29 92 GLN A CA 1
ATOM 723 C C . GLN A 1 92 ? -36.984 16.119 -41.515 1.00 54.33 92 GLN A C 1
ATOM 724 O O . GLN A 1 92 ? -36.145 15.621 -40.776 1.00 56.54 92 GLN A O 1
ATOM 730 N N . PRO A 1 93 ? -38.284 16.203 -41.187 1.00 51.55 93 PRO A N 1
ATOM 731 C CA . PRO A 1 93 ? -38.833 15.610 -39.961 1.00 53.95 93 PRO A CA 1
ATOM 732 C C . PRO A 1 93 ? -38.430 14.147 -39.778 1.00 61.65 93 PRO A C 1
ATOM 733 O O . PRO A 1 93 ? -38.922 13.262 -40.475 1.00 62.79 93 PRO A O 1
ATOM 737 N N . ILE A 1 94 ? -37.530 13.915 -38.830 1.00 70.33 94 ILE A N 1
ATOM 738 C CA . ILE A 1 94 ? -36.944 12.599 -38.599 1.00 67.82 94 ILE A CA 1
ATOM 739 C C . ILE A 1 94 ? -37.672 11.849 -37.480 1.00 68.02 94 ILE A C 1
ATOM 740 O O . ILE A 1 94 ? -38.319 12.460 -36.630 1.00 74.11 94 ILE A O 1
ATOM 745 N N . GLY A 1 95 ? -37.586 10.522 -37.507 1.00 74.81 95 GLY A N 1
ATOM 746 C CA . GLY A 1 95 ? -37.995 9.697 -36.387 1.00 70.76 95 GLY A CA 1
ATOM 747 C C . GLY A 1 95 ? -36.939 8.636 -36.130 1.00 76.16 95 GLY A C 1
ATOM 748 O O . GLY A 1 95 ? -36.608 7.861 -37.025 1.00 75.83 95 GLY A O 1
ATOM 749 N N . VAL A 1 96 ? -36.385 8.613 -34.922 1.00 73.59 96 VAL A N 1
ATOM 750 C CA . VAL A 1 96 ? -35.455 7.555 -34.537 1.00 76.23 96 VAL 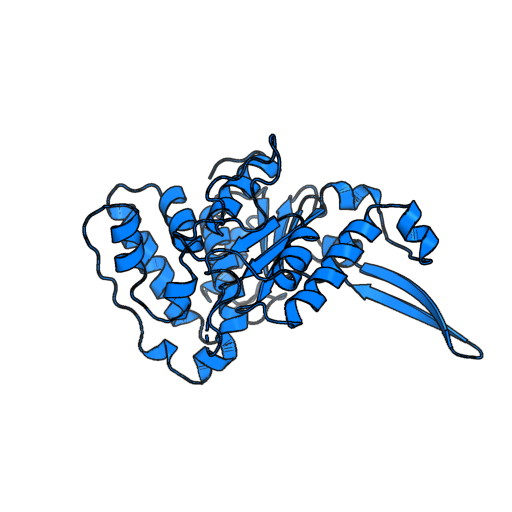A CA 1
ATOM 751 C C . VAL A 1 96 ? -36.149 6.655 -33.515 1.00 74.40 96 VAL A C 1
ATOM 752 O O . VAL A 1 96 ? -35.891 5.452 -33.451 1.00 69.47 96 VAL A O 1
ATOM 756 N N . GLY A 1 97 ? -37.063 7.234 -32.742 1.00 76.56 97 GLY A N 1
ATOM 757 C CA . GLY A 1 97 ? -37.930 6.433 -31.900 1.00 81.14 97 GLY A CA 1
ATOM 758 C C . GLY A 1 97 ? -38.192 6.945 -30.500 1.00 78.18 97 GLY A C 1
ATOM 759 O O . GLY A 1 97 ? -39.276 7.445 -30.203 1.00 80.74 97 GLY A O 1
ATOM 760 N N . GLY A 1 98 ? -37.191 6.817 -29.638 1.00 67.52 98 GLY A N 1
ATOM 761 C CA . GLY A 1 98 ? -37.383 7.001 -28.214 1.00 66.74 98 GLY A CA 1
ATOM 762 C C . GLY A 1 98 ? -37.305 5.621 -27.598 1.00 73.20 98 GLY A C 1
ATOM 763 O O . GLY A 1 98 ? -37.253 4.628 -28.323 1.00 71.34 98 GLY A O 1
ATOM 764 N N . PHE A 1 99 ? -37.299 5.538 -26.273 1.00 70.92 99 PHE A N 1
ATOM 765 C CA . PHE A 1 99 ? -37.108 4.240 -25.640 1.00 72.63 99 PHE A CA 1
ATOM 766 C C . PHE A 1 99 ? -37.881 4.063 -24.334 1.00 66.34 99 PHE A C 1
ATOM 767 O O . PHE A 1 99 ? -37.798 4.890 -23.426 1.00 66.83 99 PHE A O 1
ATOM 775 N N . ARG A 1 100 ? -38.633 2.966 -24.263 1.00 65.26 100 ARG A N 1
ATOM 776 C CA . ARG A 1 100 ? -39.422 2.614 -23.085 1.00 62.08 100 ARG A CA 1
ATOM 777 C C . ARG A 1 100 ? -38.550 2.433 -21.848 1.00 61.63 100 ARG A C 1
ATOM 778 O O . ARG A 1 100 ? -38.997 2.666 -20.725 1.00 61.64 100 ARG A O 1
ATOM 786 N N . SER A 1 101 ? -37.306 2.016 -22.066 1.00 60.48 101 SER A N 1
ATOM 787 C CA . SER A 1 101 ? -36.371 1.737 -20.977 1.00 63.76 101 SER A CA 1
ATOM 788 C C . SER A 1 101 ? -36.119 2.947 -20.084 1.00 67.41 101 SER A C 1
ATOM 789 O O . SER A 1 101 ? -35.588 2.811 -18.983 1.00 65.02 101 SER A O 1
ATOM 792 N N . ALA A 1 102 ? -36.494 4.129 -20.564 1.00 63.82 102 ALA A N 1
ATOM 793 C CA . ALA A 1 102 ? -36.364 5.351 -19.782 1.00 64.98 102 ALA A CA 1
ATOM 794 C C . ALA A 1 102 ? -37.228 5.295 -18.528 1.00 58.20 102 ALA A C 1
ATOM 795 O O . ALA A 1 102 ? -36.846 5.808 -17.476 1.00 58.94 102 ALA A O 1
ATOM 797 N N . HIS A 1 1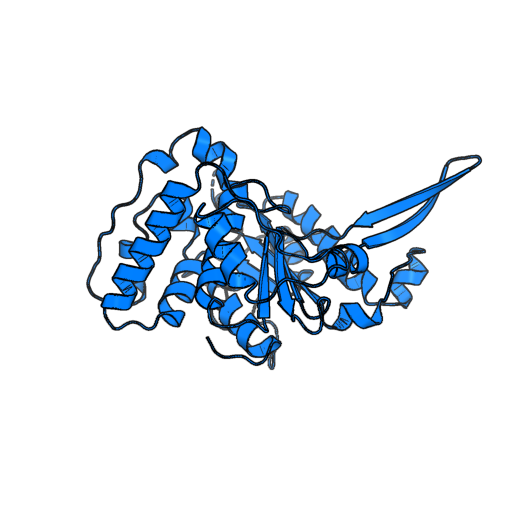03 ? -38.392 4.664 -18.644 1.00 52.75 103 HIS A N 1
ATOM 798 C CA . HIS A 1 103 ? -39.334 4.585 -17.533 1.00 64.10 103 HIS A CA 1
ATOM 799 C C . HIS A 1 103 ? -39.051 3.397 -16.616 1.00 60.70 103 HIS A C 1
ATOM 800 O O . HIS A 1 103 ? -39.893 3.022 -15.800 1.00 53.32 103 HIS A O 1
ATOM 807 N N . SER A 1 104 ? -37.867 2.808 -16.750 1.00 62.13 104 SER A N 1
ATOM 808 C CA . SER A 1 104 ? -37.481 1.680 -15.910 1.00 56.82 104 SER A CA 1
ATOM 809 C C . SER A 1 104 ? -36.772 2.160 -14.648 1.00 62.19 104 SER A C 1
ATOM 810 O O . SER A 1 104 ? -36.177 3.238 -14.631 1.00 62.28 104 SER A O 1
ATOM 813 N N . GLN A 1 105 ? -36.841 1.352 -13.595 1.00 61.95 105 GLN A N 1
ATOM 814 C CA . GLN A 1 105 ? -36.244 1.704 -12.311 1.00 60.05 105 GLN A CA 1
ATOM 815 C C . GLN A 1 105 ? -34.721 1.753 -12.385 1.00 57.21 105 GLN A C 1
ATOM 816 O O . GLN A 1 105 ? -34.087 2.577 -11.725 1.00 49.97 105 GLN A O 1
ATOM 822 N N . ALA A 1 106 ? -34.140 0.868 -13.189 1.00 59.10 106 ALA A N 1
ATOM 823 C CA . ALA A 1 106 ? -32.692 0.816 -13.354 1.00 50.77 106 ALA A CA 1
ATOM 824 C C . ALA A 1 106 ? -32.170 2.095 -14.002 1.00 60.28 106 ALA A C 1
ATOM 825 O O . ALA A 1 106 ? -31.135 2.629 -13.601 1.00 59.88 106 ALA A O 1
ATOM 827 N N . PHE A 1 107 ? -32.896 2.578 -15.004 1.00 56.02 107 PHE A N 1
ATOM 828 C CA . PHE A 1 107 ? -32.536 3.811 -15.694 1.00 50.14 107 PHE A CA 1
ATOM 829 C C . PHE A 1 107 ? -32.739 5.019 -14.785 1.00 54.87 107 PHE A C 1
ATOM 830 O O . PHE A 1 107 ? -31.937 5.953 -14.789 1.00 54.75 107 PHE A O 1
ATOM 838 N N . ALA A 1 108 ? -33.818 4.993 -14.010 1.00 57.58 108 ALA A N 1
ATOM 839 C CA . ALA A 1 108 ? -34.142 6.090 -13.105 1.00 56.73 108 ALA A CA 1
ATOM 840 C C . ALA A 1 108 ? -33.151 6.171 -11.949 1.00 50.36 108 ALA A C 1
ATOM 841 O O . ALA A 1 108 ? -32.992 7.223 -11.328 1.00 51.75 108 ALA A O 1
ATOM 843 N N . LYS A 1 109 ? -32.485 5.056 -11.665 1.00 43.00 109 LYS A N 1
ATOM 844 C CA . LYS A 1 109 ? -31.516 5.000 -10.578 1.00 49.94 109 LYS A CA 1
ATOM 845 C C . LYS A 1 109 ? -30.109 5.332 -11.066 1.00 52.93 109 LYS A C 1
ATOM 846 O O . LYS A 1 109 ? -29.175 5.426 -10.271 1.00 35.39 109 LYS A O 1
ATOM 848 N N . ASN A 1 110 ? -29.963 5.510 -12.375 1.00 51.70 110 ASN A N 1
ATOM 849 C CA . ASN A 1 110 ? -28.664 5.819 -12.962 1.00 46.44 110 ASN A CA 1
ATOM 850 C C . ASN A 1 110 ? -28.708 7.011 -13.913 1.00 42.89 110 ASN A C 1
ATOM 851 O O . ASN A 1 110 ? -27.747 7.268 -14.637 1.00 42.86 110 ASN A O 1
ATOM 856 N N . VAL A 1 111 ? -29.822 7.737 -13.906 1.00 40.07 111 VAL A N 1
ATOM 857 C CA . VAL A 1 111 ? -29.993 8.884 -14.791 1.00 43.45 111 VAL A CA 1
ATOM 858 C C . VAL A 1 111 ? -28.982 9.986 -14.466 1.00 44.44 111 VAL A C 1
ATOM 859 O O . VAL A 1 111 ? -28.494 10.677 -15.362 1.00 42.66 111 VAL A O 1
ATOM 863 N N . GLY A 1 112 ? -28.653 10.127 -13.186 1.00 47.14 112 GLY A N 1
ATOM 864 C CA . GLY A 1 112 ? -27.705 11.133 -12.746 1.00 37.54 112 GLY A CA 1
ATOM 865 C C . GLY A 1 112 ? -26.319 10.904 -13.312 1.00 38.23 112 GLY A C 1
ATOM 866 O O . GLY A 1 112 ? -25.661 11.841 -13.765 1.00 40.52 112 GLY A O 1
ATOM 867 N N . GLU A 1 113 ? -25.874 9.652 -13.289 1.00 43.53 113 GLU A N 1
ATOM 868 C CA . GLU A 1 113 ? -24.566 9.298 -13.827 1.00 37.85 113 GLU A CA 1
ATOM 869 C C . GLU A 1 113 ? -24.588 9.240 -15.351 1.00 37.37 113 GLU A C 1
ATOM 870 O O . GLU A 1 113 ? -23.580 9.510 -16.001 1.00 36.14 113 GLU A O 1
ATOM 876 N N . ASN A 1 114 ? -25.739 8.890 -15.917 1.00 31.24 114 ASN A N 1
ATOM 877 C CA . ASN A 1 114 ? -25.884 8.833 -17.368 1.00 41.58 114 ASN A CA 1
ATOM 878 C C . ASN A 1 114 ? -25.899 10.223 -17.995 1.00 40.38 114 ASN A C 1
ATOM 879 O O . ASN A 1 114 ? -25.475 10.402 -19.138 1.00 40.52 114 ASN A O 1
ATOM 884 N N . PHE A 1 115 ? -26.395 11.202 -17.244 1.00 36.84 115 PHE A N 1
ATOM 885 C CA . PHE A 1 115 ? -26.358 12.593 -17.680 1.00 35.91 115 PHE A CA 1
ATOM 886 C C . PHE A 1 115 ? -24.911 13.039 -17.836 1.00 36.77 115 PHE A C 1
ATOM 887 O O . PHE A 1 115 ? -24.560 13.728 -18.794 1.00 35.96 115 PHE A O 1
ATOM 895 N N . VAL A 1 116 ? -24.075 12.629 -16.888 1.00 33.54 116 VAL A N 1
ATOM 896 C CA . VAL A 1 116 ? -22.645 12.892 -16.956 1.00 32.01 116 VAL A CA 1
ATOM 897 C C . VAL A 1 116 ? -22.029 12.132 -18.126 1.00 30.58 116 VAL A C 1
ATOM 898 O O . VAL A 1 116 ? -21.203 12.671 -18.861 1.00 34.57 116 VAL A O 1
ATOM 902 N N . ASN A 1 117 ? -22.450 10.882 -18.300 1.00 36.02 117 ASN A N 1
ATOM 903 C CA . ASN A 1 117 ? -21.943 10.037 -19.378 1.00 34.67 117 ASN A CA 1
ATOM 904 C C . ASN A 1 117 ? -22.266 10.592 -20.762 1.00 34.84 117 ASN A C 1
ATOM 905 O O . ASN A 1 117 ? -21.430 10.550 -21.665 1.00 32.76 117 ASN A O 1
ATOM 910 N N . LEU A 1 118 ? -23.482 11.106 -20.923 1.00 31.06 118 LEU A N 1
ATOM 911 C CA . LEU A 1 118 ? -23.913 11.673 -22.197 1.00 33.49 118 LEU A CA 1
ATOM 912 C C . LEU A 1 118 ? -23.043 12.853 -22.612 1.00 35.75 118 LEU A C 1
ATOM 913 O O . LEU A 1 118 ? -22.681 12.985 -23.781 1.00 30.34 118 LEU A O 1
ATOM 918 N N . MET A 1 119 ? -22.711 13.708 -21.650 1.00 36.99 119 MET A N 1
ATOM 919 C CA . MET A 1 119 ? -21.887 14.877 -21.926 1.00 32.20 119 MET A CA 1
ATOM 920 C C . MET A 1 119 ? -20.454 14.479 -22.263 1.00 33.07 119 MET A C 1
ATOM 921 O O . MET A 1 119 ? -19.847 15.043 -23.172 1.00 36.03 119 MET A O 1
ATOM 926 N N . VAL A 1 120 ? -19.918 13.506 -21.532 1.00 31.80 120 VAL A N 1
ATOM 927 C CA . VAL A 1 120 ? -18.568 13.016 -21.791 1.00 32.26 120 VAL A CA 1
ATOM 928 C C . VAL A 1 120 ? -18.484 12.391 -23.181 1.00 34.77 120 VAL A C 1
ATOM 929 O O . VAL A 1 120 ? -17.534 12.635 -23.925 1.00 41.55 120 VAL A O 1
ATOM 933 N N . TYR A 1 121 ? -19.493 11.598 -23.528 1.00 29.82 121 TYR A N 1
ATOM 934 C CA . TYR A 1 121 ? -19.529 10.919 -24.819 1.00 37.66 121 TYR A CA 1
ATOM 935 C C . TYR A 1 121 ? -19.630 11.915 -25.968 1.00 37.49 121 TYR A C 1
ATOM 936 O O . TYR A 1 121 ? -18.865 11.844 -26.930 1.00 36.74 121 TYR A O 1
ATOM 945 N N . ALA A 1 122 ? -20.577 12.843 -25.856 1.00 29.92 122 ALA A N 1
ATOM 946 C CA . ALA A 1 122 ? -20.785 13.872 -26.869 1.00 26.85 122 ALA A CA 1
ATOM 947 C C . ALA A 1 122 ? -19.513 14.676 -27.118 1.00 34.27 122 ALA A C 1
ATOM 948 O O . ALA A 1 122 ? -19.191 15.010 -28.258 1.00 34.95 122 ALA A O 1
ATOM 950 N N . LEU A 1 123 ? -18.792 14.977 -26.044 1.00 35.26 123 LEU A N 1
ATOM 951 C CA . LEU A 1 123 ? -17.547 15.729 -26.143 1.00 36.81 123 LEU A CA 1
ATOM 952 C C . LEU A 1 123 ? -16.416 14.864 -26.687 1.00 32.82 123 LEU A C 1
ATOM 953 O O . LEU A 1 123 ? -15.561 15.346 -27.426 1.00 32.99 123 LEU A O 1
ATOM 958 N N . ALA A 1 124 ? -16.412 13.587 -26.318 1.00 35.45 124 ALA A N 1
ATOM 959 C CA . ALA A 1 124 ? -15.393 12.660 -26.800 1.00 38.39 124 ALA A CA 1
ATOM 960 C C . ALA A 1 124 ? -15.532 12.440 -28.302 1.00 40.92 124 ALA A C 1
ATOM 961 O O . ALA A 1 124 ? -14.536 12.312 -29.015 1.00 40.83 124 ALA A O 1
ATOM 963 N N . CYS A 1 125 ? -16.773 12.401 -28.775 1.00 29.42 125 CYS A N 1
ATOM 964 C CA . CYS A 1 125 ? -17.050 12.223 -30.194 1.00 31.85 125 CYS A CA 1
ATOM 965 C C . CYS A 1 125 ? -16.540 13.402 -31.016 1.00 36.38 125 CYS A C 1
ATOM 966 O O . CYS A 1 125 ? -15.971 13.219 -32.091 1.00 45.57 125 CYS A O 1
ATOM 969 N N . ILE A 1 126 ? -16.743 14.610 -30.503 1.00 33.14 126 ILE A N 1
ATOM 970 C CA . ILE A 1 126 ? -16.377 15.818 -31.232 1.00 33.25 126 ILE A CA 1
ATOM 971 C C . ILE A 1 126 ? -14.887 16.133 -31.082 1.00 38.24 126 ILE A C 1
ATOM 972 O O . ILE A 1 126 ? -14.342 16.960 -31.814 1.00 38.90 126 ILE A O 1
ATOM 977 N N . LEU A 1 127 ? -14.230 15.460 -30.142 1.00 36.92 127 LEU A N 1
ATOM 978 C CA . LEU A 1 127 ? -12.806 15.673 -29.900 1.00 33.04 127 LEU A CA 1
ATOM 979 C C . LEU A 1 127 ? -11.967 14.472 -30.329 1.00 32.74 127 LEU A C 1
ATOM 980 O O . LEU A 1 127 ? -10.774 14.404 -30.031 1.00 29.75 127 LEU A O 1
ATOM 985 N N . LYS A 1 128 ? -12.593 13.533 -31.034 1.00 38.44 128 LYS A N 1
ATOM 986 C CA . LYS A 1 128 ? -11.939 12.280 -31.408 1.00 41.26 128 LYS A CA 1
ATOM 987 C C . LYS A 1 128 ? -10.728 12.491 -32.314 1.00 36.84 128 LYS A C 1
ATOM 988 O O . LYS A 1 128 ? -9.795 11.688 -32.311 1.00 40.71 128 LYS A O 1
ATOM 994 N N . ASP A 1 129 ? -10.744 13.573 -33.084 1.00 31.05 129 ASP A N 1
ATOM 995 C CA . ASP A 1 129 ? -9.647 13.876 -33.995 1.00 38.53 129 ASP A CA 1
ATOM 996 C C . ASP A 1 129 ? -8.716 14.924 -33.400 1.00 41.43 129 ASP A C 1
ATOM 997 O O . ASP A 1 129 ? -7.939 15.559 -34.114 1.00 44.06 129 ASP A O 1
ATOM 1002 N N . ASN A 1 130 ? -8.804 15.100 -32.087 1.00 40.52 130 ASN A N 1
ATOM 1003 C CA . ASN A 1 130 ? -7.953 16.046 -31.381 1.00 38.81 130 ASN A CA 1
ATOM 1004 C C . ASN A 1 130 ? -7.282 15.376 -30.191 1.00 42.01 130 ASN A C 1
ATOM 1005 O O . ASN A 1 130 ? -7.953 14.825 -29.318 1.00 34.12 130 ASN A O 1
ATOM 1010 N N . ASP A 1 131 ? -5.955 15.419 -30.162 1.00 42.91 131 ASP A N 1
ATOM 1011 C CA . ASP A 1 131 ? -5.204 14.788 -29.087 1.00 43.42 131 ASP A CA 1
ATOM 1012 C C . ASP A 1 131 ? -4.495 15.833 -28.235 1.00 45.28 131 ASP A C 1
ATOM 1013 O O . ASP A 1 131 ? -3.630 15.508 -27.422 1.00 41.19 131 ASP A O 1
ATOM 1018 N N . ASP A 1 132 ? -4.870 17.092 -28.432 1.00 44.23 132 ASP A N 1
ATOM 1019 C CA . ASP A 1 132 ? -4.336 18.189 -27.636 1.00 44.99 132 ASP A CA 1
ATOM 1020 C C . ASP A 1 132 ? -5.317 18.556 -26.528 1.00 47.52 132 ASP A C 1
ATOM 1021 O O . ASP A 1 132 ? -4.924 18.799 -25.387 1.00 47.29 132 ASP A O 1
ATOM 1026 N N . VAL A 1 133 ? -6.598 18.591 -26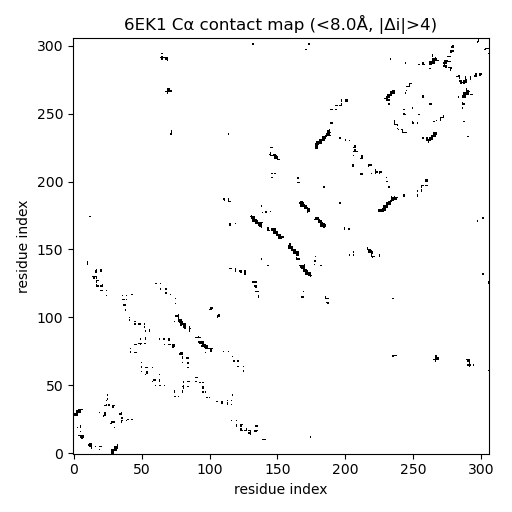.879 1.00 46.52 133 VAL A N 1
ATOM 1027 C CA . VAL A 1 133 ? -7.658 18.878 -25.921 1.00 39.06 133 VAL A CA 1
ATOM 1028 C C . VAL A 1 133 ? -8.385 17.593 -25.543 1.00 40.72 133 VAL A C 1
ATOM 1029 O O . VAL A 1 133 ? -8.932 16.902 -26.404 1.00 39.76 133 VAL A O 1
ATOM 1033 N N . LEU A 1 134 ? -8.390 17.276 -24.253 1.00 36.83 134 LEU A N 1
ATOM 1034 C CA . LEU A 1 134 ? -8.912 15.996 -23.792 1.00 35.42 134 LEU A CA 1
ATOM 1035 C C . LEU A 1 134 ? -10.179 16.147 -22.959 1.00 38.57 134 LEU A C 1
ATOM 1036 O O . LEU A 1 134 ? -10.474 17.225 -22.445 1.00 43.10 134 LEU A O 1
ATOM 1041 N N . VAL A 1 135 ? -10.923 15.054 -22.835 1.00 37.55 135 VAL A N 1
ATOM 1042 C CA . VAL A 1 135 ? -12.125 15.025 -22.012 1.00 30.03 135 VAL A CA 1
ATOM 1043 C C . VAL A 1 135 ? -12.190 13.712 -21.236 1.00 28.18 135 VAL A C 1
ATOM 1044 O O . VAL A 1 135 ? -11.902 12.644 -21.776 1.00 30.54 135 VAL A O 1
ATOM 1048 N N . ASP A 1 136 ? -12.550 13.796 -19.960 1.00 41.58 136 ASP A N 1
ATOM 1049 C CA . ASP A 1 136 ? -12.627 12.613 -19.115 1.00 38.27 136 ASP A CA 1
ATOM 1050 C C . ASP A 1 136 ? -13.678 12.793 -18.030 1.00 39.89 136 ASP A C 1
ATOM 1051 O O . ASP A 1 136 ? -13.870 13.895 -17.516 1.00 46.79 136 ASP A O 1
ATOM 1056 N N . LYS A 1 137 ? -14.367 11.708 -17.696 1.00 37.67 137 LYS A N 1
ATOM 1057 C CA . LYS A 1 137 ? -15.315 11.721 -16.592 1.00 36.15 137 LYS A CA 1
ATOM 1058 C C . LYS A 1 137 ? -14.554 11.895 -15.285 1.00 37.10 137 LYS A C 1
ATOM 1059 O O . LYS A 1 137 ? -13.683 11.093 -14.953 1.00 35.27 137 LYS A O 1
ATOM 1065 N N . GLY A 1 138 ? -14.875 12.952 -14.549 1.00 44.82 138 GLY A N 1
ATOM 1066 C CA . GLY A 1 138 ? -14.120 13.296 -13.360 1.00 33.49 138 GLY A CA 1
ATOM 1067 C C . GLY A 1 138 ? -12.892 14.102 -13.735 1.00 39.38 138 GLY A C 1
ATOM 1068 O O . GLY A 1 138 ? -12.750 14.533 -14.879 1.00 36.69 138 GLY A O 1
ATOM 1069 N N . LEU A 1 139 ? -11.997 14.301 -12.774 1.00 39.91 139 LEU A N 1
ATOM 1070 C CA . LEU A 1 139 ? -10.809 15.115 -13.001 1.00 35.74 139 LEU A CA 1
ATOM 1071 C C . LEU A 1 139 ? -9.571 14.258 -13.234 1.00 36.82 139 LEU A C 1
ATOM 1072 O O . LEU A 1 139 ? -9.425 13.197 -12.628 1.00 42.23 139 LEU A O 1
ATOM 1077 N N . PRO A 1 140 ? -8.676 14.717 -14.121 1.00 32.74 140 PRO A N 1
ATOM 1078 C CA . PRO A 1 140 ? -7.369 14.072 -14.283 1.00 36.95 140 PRO A CA 1
ATOM 1079 C C . PRO A 1 140 ? -6.557 14.173 -12.994 1.00 34.90 140 PRO A C 1
ATOM 1080 O O . PRO A 1 140 ? -6.716 15.152 -12.264 1.00 37.82 140 PRO A O 1
ATOM 1084 N N . PRO A 1 141 ? -5.708 13.170 -12.715 1.00 40.17 141 PRO A N 1
ATOM 1085 C CA . PRO A 1 141 ? -4.914 13.073 -11.483 1.00 36.25 141 PRO A CA 1
ATOM 1086 C C . PRO A 1 141 ? -4.182 14.361 -11.106 1.00 37.05 141 PRO A C 1
ATOM 1087 O O . PRO A 1 141 ? -4.231 14.772 -9.946 1.00 40.70 141 PRO A O 1
ATOM 1091 N N . HIS A 1 142 ? -3.519 14.988 -12.073 1.00 34.39 142 HIS A N 1
ATOM 1092 C CA . HIS A 1 142 ? -2.743 16.196 -11.810 1.00 38.96 142 HIS A CA 1
ATOM 1093 C C . HIS A 1 142 ? -3.622 17.372 -11.388 1.00 41.34 142 HIS A C 1
ATOM 1094 O O . HIS A 1 142 ? -3.220 18.187 -10.557 1.00 42.27 142 HIS A O 1
ATOM 1101 N N . LEU A 1 143 ? -4.818 17.459 -11.961 1.00 35.58 143 LEU A N 1
ATOM 1102 C CA . LEU A 1 143 ? -5.728 18.556 -11.650 1.00 36.64 143 LEU A CA 1
ATOM 1103 C C . LEU A 1 143 ? -6.478 18.306 -10.345 1.00 33.02 143 LEU A C 1
ATOM 1104 O O . LEU A 1 143 ? -6.767 19.242 -9.597 1.00 30.30 143 LEU A O 1
ATOM 1109 N N . LYS A 1 144 ? -6.791 17.042 -10.076 1.00 29.00 144 LYS A N 1
ATOM 1110 C CA . LYS A 1 144 ? -7.492 16.671 -8.852 1.00 29.06 144 LYS A CA 1
ATOM 1111 C C . LYS A 1 144 ? -6.650 17.003 -7.624 1.00 36.20 144 LYS A C 1
ATOM 1112 O O . LYS A 1 144 ? -7.181 17.349 -6.568 1.00 43.27 144 LYS A O 1
ATOM 1118 N N . LYS A 1 145 ? -5.334 16.905 -7.773 1.00 38.58 145 LYS A N 1
ATOM 1119 C CA . LYS A 1 145 ? -4.416 17.213 -6.685 1.00 38.95 145 LYS A CA 1
ATOM 1120 C C . LYS A 1 145 ? -4.166 18.716 -6.599 1.00 37.60 145 LYS A C 1
ATOM 1121 O O . LYS A 1 145 ? -3.894 19.250 -5.523 1.00 46.64 145 LYS A O 1
ATOM 1127 N N . ALA A 1 146 ? -4.264 19.394 -7.738 1.00 41.51 146 ALA A N 1
ATOM 1128 C CA . ALA A 1 146 ? -4.058 20.837 -7.792 1.00 39.61 146 ALA A CA 1
ATOM 1129 C C . ALA A 1 146 ? -5.268 21.585 -7.241 1.00 35.46 146 ALA A C 1
ATOM 1130 O O . ALA A 1 146 ? -5.138 22.691 -6.716 1.00 34.82 146 ALA A O 1
ATOM 1132 N N . LEU A 1 147 ? -6.443 20.976 -7.366 1.00 33.99 147 LEU A N 1
ATOM 1133 C CA . LEU A 1 147 ? -7.676 21.579 -6.872 1.00 30.91 147 LEU A CA 1
ATOM 1134 C C . LEU A 1 147 ? -7.966 21.164 -5.434 1.00 34.45 147 LEU A C 1
ATOM 1135 O O . LEU A 1 147 ? -9.000 21.522 -4.874 1.00 36.51 147 LEU A O 1
ATOM 1140 N N . THR A 1 148 ? -7.050 20.406 -4.841 1.00 32.30 148 THR A N 1
ATOM 1141 C CA . THR A 1 148 ? -7.212 19.965 -3.462 1.00 27.34 148 THR A CA 1
ATOM 1142 C C . THR A 1 148 ? -6.575 20.951 -2.491 1.00 36.51 148 THR A C 1
ATOM 1143 O O . THR A 1 148 ? -5.351 21.053 -2.409 1.00 31.49 148 THR A O 1
ATOM 1147 N N . LEU A 1 149 ? -7.413 21.682 -1.763 1.00 33.28 149 LEU A N 1
ATOM 1148 C CA . LEU A 1 149 ? -6.931 22.603 -0.743 1.00 33.15 149 LEU A CA 1
ATOM 1149 C C . LEU A 1 149 ? -6.626 21.846 0.544 1.00 33.00 149 LEU A C 1
ATOM 1150 O O . LEU A 1 149 ? -7.036 20.698 0.708 1.00 29.77 149 LEU A O 1
ATOM 1155 N N . SER A 1 150 ? -5.904 22.492 1.453 1.00 35.87 150 SER A N 1
ATOM 1156 C CA . SER A 1 150 ? -5.559 21.876 2.729 1.00 39.01 150 SER A CA 1
ATOM 1157 C C . SER A 1 150 ? -5.762 22.860 3.876 1.00 38.40 150 SER A C 1
ATOM 1158 O O . SER A 1 150 ? -5.616 24.069 3.700 1.00 37.51 150 SER A O 1
ATOM 1161 N N . ARG A 1 151 ? -6.098 22.338 5.051 1.00 39.16 151 ARG A N 1
ATOM 1162 C CA . ARG A 1 151 ? -6.347 23.184 6.212 1.00 37.11 151 ARG A CA 1
ATOM 1163 C C . ARG A 1 151 ? -6.058 22.448 7.516 1.00 36.91 151 ARG A C 1
ATOM 1164 O O . ARG A 1 151 ? -6.392 21.274 7.664 1.00 42.75 151 ARG A O 1
ATOM 1172 N N . GLU A 1 152 ? -5.436 23.148 8.459 1.00 41.02 152 GLU A N 1
ATOM 1173 C CA . GLU A 1 152 ? -5.141 22.577 9.768 1.00 38.79 152 GLU A CA 1
ATOM 1174 C C . GLU A 1 152 ? -6.067 23.149 10.834 1.00 38.63 152 GLU A C 1
ATOM 1175 O O . GLU A 1 152 ? -6.072 24.354 11.086 1.00 35.40 152 GLU A O 1
ATOM 1181 N N . CYS A 1 153 ? -6.849 22.276 11.460 1.00 35.44 153 CYS A N 1
ATOM 1182 C CA . CYS A 1 153 ? -7.804 22.703 12.475 1.00 40.64 153 CYS A CA 1
ATOM 1183 C C . CYS A 1 153 ? -7.543 22.019 13.812 1.0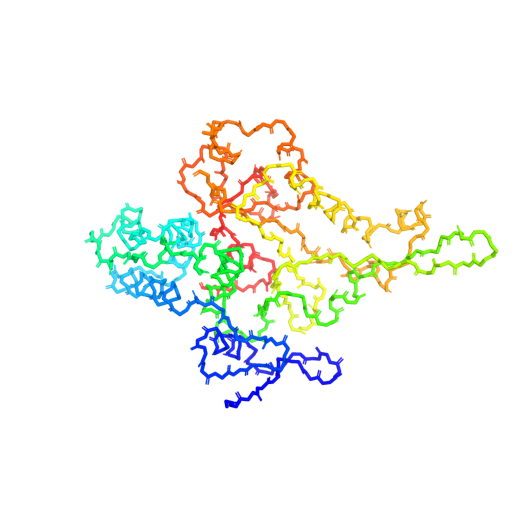0 42.33 153 CYS A C 1
ATOM 1184 O O . CYS A 1 153 ? -7.286 20.816 13.868 1.00 37.57 153 CYS A O 1
ATOM 1187 N N . ARG A 1 154 ? -7.611 22.799 14.885 1.00 43.67 154 ARG A N 1
ATOM 1188 C CA . ARG A 1 154 ? -7.320 22.297 16.222 1.00 42.61 154 ARG A CA 1
ATOM 1189 C C . ARG A 1 154 ? -8.403 21.361 16.747 1.00 38.58 154 ARG A C 1
ATOM 1190 O O . ARG A 1 154 ? -9.570 21.739 16.852 1.00 38.87 154 ARG A O 1
ATOM 1198 N N . ILE A 1 155 ? -8.005 20.137 17.074 1.00 41.75 155 ILE A N 1
ATOM 1199 C CA . ILE A 1 155 ? -8.889 19.194 17.745 1.00 41.98 155 ILE A CA 1
ATOM 1200 C C . ILE A 1 155 ? -8.355 18.932 19.147 1.00 41.55 155 ILE A C 1
ATOM 1201 O O . ILE A 1 155 ? -7.650 17.948 19.375 1.00 43.74 155 ILE A O 1
ATOM 1206 N N . LYS A 1 156 ? -8.690 19.828 20.073 1.00 43.66 156 LYS A N 1
ATOM 1207 C CA . LYS A 1 156 ? -8.185 19.778 21.443 1.00 41.07 156 LYS A CA 1
ATOM 1208 C C . LYS A 1 156 ? -6.660 19.761 21.478 1.00 44.66 156 LYS A C 1
ATOM 1209 O O . LYS A 1 156 ? -6.010 20.767 21.194 1.00 43.44 156 LYS A O 1
ATOM 1215 N N . ASP A 1 157 ? -6.098 18.605 21.818 1.00 46.36 157 ASP A N 1
ATOM 1216 C CA . ASP A 1 157 ? -4.656 18.465 21.982 1.00 47.87 157 ASP A CA 1
ATOM 1217 C C . ASP A 1 157 ? -3.913 18.535 20.648 1.00 51.73 157 ASP A C 1
ATOM 1218 O O . ASP A 1 157 ? -3.004 19.347 20.477 1.00 56.25 157 ASP A O 1
ATOM 1223 N N . THR A 1 158 ? -4.308 17.684 19.706 1.00 44.24 158 THR A N 1
ATOM 1224 C CA . THR A 1 158 ? -3.592 17.558 18.440 1.00 53.07 158 THR A CA 1
ATOM 1225 C C . THR A 1 158 ? -4.114 18.485 17.346 1.00 54.86 158 THR A C 1
ATOM 1226 O O . THR A 1 158 ? -4.966 19.342 17.585 1.00 51.91 158 THR A O 1
ATOM 1230 N N . LEU A 1 159 ? -3.586 18.296 16.140 1.00 47.85 159 LEU A N 1
ATOM 1231 C CA . LEU A 1 159 ? -3.947 19.114 14.989 1.00 42.12 159 LEU A CA 1
ATOM 1232 C C . LEU A 1 159 ? -4.344 18.216 13.822 1.00 43.11 159 LEU A C 1
ATOM 1233 O O . LEU A 1 159 ? -3.625 17.277 13.484 1.00 48.74 159 LEU A O 1
ATOM 1238 N N . ARG A 1 160 ? -5.491 18.503 13.213 1.00 45.64 160 ARG A N 1
ATOM 1239 C CA . ARG A 1 160 ? -6.009 17.670 12.132 1.00 40.01 160 ARG A CA 1
ATOM 1240 C C . ARG A 1 160 ? -5.872 18.333 10.766 1.00 35.46 160 ARG A C 1
ATOM 1241 O O . ARG A 1 160 ? -6.449 19.392 10.519 1.00 32.36 160 ARG A O 1
ATOM 1249 N N . GLU A 1 161 ? -5.110 17.703 9.878 1.00 40.96 161 GLU A N 1
ATOM 1250 C CA . GLU A 1 161 ? -4.989 18.194 8.512 1.00 34.58 161 GLU A CA 1
ATOM 1251 C C . GLU A 1 161 ? -6.262 17.874 7.740 1.00 36.98 161 GLU A C 1
ATOM 1252 O O . GLU A 1 161 ? -6.619 16.708 7.566 1.00 40.85 161 GLU A O 1
ATOM 1258 N N . ILE A 1 162 ? -6.946 18.915 7.280 1.00 39.80 162 ILE A N 1
ATOM 1259 C CA . ILE A 1 162 ? -8.222 18.751 6.596 1.00 39.49 162 ILE A CA 1
ATOM 1260 C C . ILE A 1 162 ? -8.098 18.995 5.094 1.00 36.87 162 ILE A C 1
ATOM 1261 O O . ILE A 1 162 ? -7.617 20.043 4.662 1.00 40.37 162 ILE A O 1
ATOM 1266 N N . LYS A 1 163 ? -8.534 18.017 4.306 1.00 31.62 163 LYS A N 1
ATOM 1267 C CA . LYS A 1 163 ? -8.469 18.112 2.853 1.00 33.90 163 LYS A CA 1
ATOM 1268 C C . LYS A 1 163 ? -9.741 18.715 2.272 1.00 30.31 163 LYS A C 1
ATOM 1269 O O . LYS A 1 163 ? -10.849 18.351 2.667 1.00 34.53 163 LYS A O 1
ATOM 1275 N N . ILE A 1 164 ? -9.573 19.639 1.332 1.00 34.51 164 ILE A N 1
ATOM 1276 C CA . ILE A 1 164 ? -10.702 20.246 0.637 1.00 34.62 164 ILE A CA 1
ATOM 1277 C C . ILE A 1 164 ? -10.584 19.996 -0.864 1.00 26.21 164 ILE A C 1
ATOM 1278 O O . ILE A 1 164 ? -10.044 20.825 -1.598 1.00 24.43 164 ILE A O 1
ATOM 1283 N N . PRO A 1 165 ? -11.078 18.835 -1.322 1.00 29.91 165 PRO A N 1
ATOM 1284 C CA . PRO A 1 165 ? -11.008 18.430 -2.730 1.00 30.68 165 PRO A CA 1
ATOM 1285 C C . PRO A 1 165 ? -12.130 19.042 -3.562 1.00 24.91 165 PRO A C 1
ATOM 1286 O O . PRO A 1 165 ? -13.242 18.512 -3.565 1.00 28.71 165 PRO A O 1
ATOM 1290 N N . ILE A 1 166 ? -11.843 20.140 -4.253 1.00 20.44 166 ILE A N 1
ATOM 1291 C CA . ILE A 1 166 ? -12.845 20.799 -5.082 1.00 24.66 166 ILE A CA 1
ATOM 1292 C C . ILE A 1 166 ? -13.263 19.878 -6.224 1.00 26.91 166 ILE A C 1
ATOM 1293 O O . ILE A 1 166 ? -12.463 19.551 -7.101 1.00 30.81 166 ILE A O 1
ATOM 1298 N N . GLU A 1 167 ? -14.527 19.468 -6.201 1.00 30.53 167 GLU A N 1
ATOM 1299 C CA . GLU A 1 167 ? -15.012 18.383 -7.046 1.00 31.06 167 GLU A CA 1
ATOM 1300 C C . GLU A 1 167 ? -15.349 18.796 -8.474 1.00 33.61 167 GLU A C 1
ATOM 1301 O O . GLU A 1 167 ? -15.436 19.980 -8.797 1.00 35.01 167 GLU A O 1
ATOM 1307 N N . GLY A 1 168 ? -15.540 17.788 -9.320 1.00 41.35 168 GLY A N 1
ATOM 1308 C CA . GLY A 1 168 ? -15.938 17.975 -10.701 1.00 29.23 168 GLY A CA 1
ATOM 1309 C C . GLY A 1 168 ? -16.438 16.655 -11.254 1.00 27.04 168 GLY A C 1
ATOM 1310 O O . GLY A 1 168 ? -15.859 15.606 -10.975 1.00 31.95 168 GLY A O 1
ATOM 1311 N N . ASP A 1 169 ? -17.517 16.699 -12.028 1.00 32.74 169 ASP A N 1
ATOM 1312 C CA . ASP A 1 169 ? -18.116 15.480 -12.562 1.00 31.87 169 ASP A CA 1
ATOM 1313 C C . ASP A 1 169 ? -17.451 15.050 -13.866 1.00 30.90 169 ASP A C 1
ATOM 1314 O O . ASP A 1 169 ? -17.315 13.858 -14.139 1.00 38.33 169 ASP A O 1
ATOM 1319 N N . LEU A 1 170 ? -17.042 16.027 -14.667 1.00 29.66 170 LEU A N 1
ATOM 1320 C CA . LEU A 1 170 ? -16.247 15.760 -15.861 1.00 32.93 170 LEU A CA 1
ATOM 1321 C C . LEU A 1 170 ? -15.330 16.946 -16.129 1.00 35.34 170 LEU A C 1
ATOM 1322 O O . LEU A 1 170 ? -15.502 18.014 -15.541 1.00 38.74 170 LEU A O 1
ATOM 1327 N N . CYS A 1 171 ? -14.357 16.763 -17.015 1.00 26.98 171 CYS A N 1
ATOM 1328 C CA . CYS A 1 171 ? -13.356 17.797 -17.243 1.00 27.74 171 CYS A CA 1
ATOM 1329 C C . CYS A 1 171 ? -12.833 17.823 -18.676 1.00 30.05 171 CYS A C 1
ATOM 1330 O O . CYS A 1 171 ? -12.527 16.784 -19.259 1.00 35.48 171 CYS A O 1
ATOM 1333 N N . VAL A 1 172 ? -12.735 19.027 -19.231 1.00 24.30 172 VAL A N 1
ATOM 1334 C CA . VAL A 1 172 ? -12.110 19.236 -20.530 1.00 24.99 172 VAL A CA 1
ATOM 1335 C C . VAL A 1 172 ? -10.808 20.004 -20.333 1.00 31.93 172 VAL A C 1
ATOM 1336 O O . VAL A 1 172 ? -10.823 21.181 -19.972 1.00 31.24 172 VAL A O 1
ATOM 1340 N N . PHE A 1 173 ? -9.682 19.338 -20.569 1.00 35.18 173 PHE A N 1
ATOM 1341 C CA . PHE A 1 173 ? -8.383 19.908 -20.226 1.00 32.81 173 PHE A CA 1
ATOM 1342 C C . PHE A 1 173 ? -7.347 19.787 -21.340 1.00 37.04 173 PHE A C 1
ATOM 1343 O O . PHE A 1 173 ? -7.509 19.007 -22.278 1.00 34.34 173 PHE A O 1
ATOM 1351 N N . SER A 1 174 ? -6.281 20.573 -21.218 1.00 42.13 174 SER A N 1
ATOM 1352 C CA . SER A 1 174 ? -5.181 20.558 -22.175 1.00 39.28 174 SER A CA 1
ATOM 1353 C C . SER A 1 174 ? -4.133 19.519 -21.791 1.00 42.66 174 SER A C 1
ATOM 1354 O O . SER A 1 174 ? -3.863 19.307 -20.609 1.00 49.41 174 SER A O 1
ATOM 1357 N N . ARG A 1 175 ? -3.542 18.876 -22.793 1.00 41.83 175 ARG A N 1
ATOM 1358 C CA . ARG A 1 175 ? -2.529 17.854 -22.549 1.00 44.79 175 ARG A CA 1
ATOM 1359 C C . ARG A 1 175 ? -1.242 18.467 -22.004 1.00 40.95 175 ARG A C 1
ATOM 1360 O O . ARG A 1 175 ? -0.620 17.919 -21.094 1.00 41.70 175 ARG A O 1
ATOM 1368 N N . SER A 1 176 ? -0.850 19.609 -22.560 1.00 38.35 176 SER A N 1
ATOM 1369 C CA . SER A 1 176 ? 0.383 20.275 -22.153 1.00 39.13 176 SER A CA 1
ATOM 1370 C C . SER A 1 176 ? 0.207 21.053 -20.849 1.00 43.11 176 SER A C 1
ATOM 1371 O O . SER A 1 176 ? 1.181 21.537 -20.270 1.00 46.34 176 SER A O 1
ATOM 1374 N N . ASN A 1 177 ? -1.036 21.169 -20.392 1.00 43.57 177 ASN A N 1
ATOM 1375 C CA . ASN A 1 177 ? -1.336 21.847 -19.135 1.00 43.86 177 ASN A CA 1
ATOM 1376 C C . ASN A 1 177 ? -2.693 21.416 -18.586 1.00 39.77 177 ASN A C 1
ATOM 1377 O O . ASN A 1 177 ? -3.738 21.839 -19.081 1.00 41.71 177 ASN A O 1
ATOM 1382 N N . HIS A 1 178 ? -2.668 20.577 -17.555 1.00 38.69 178 HIS A N 1
ATOM 1383 C CA . HIS A 1 178 ? -3.888 19.991 -17.010 1.00 43.51 178 HIS A CA 1
ATOM 1384 C C . HIS A 1 178 ? -4.696 20.986 -16.178 1.00 38.82 178 HIS A C 1
ATOM 1385 O O . HIS A 1 178 ? -5.882 20.772 -15.924 1.00 33.19 178 HIS A O 1
ATOM 1392 N N . CYS A 1 179 ? -4.055 22.070 -15.754 1.00 38.26 179 CYS A N 1
ATOM 1393 C CA . CYS A 1 179 ? -4.749 23.114 -15.008 1.00 37.37 179 CYS A CA 1
ATOM 1394 C C . CYS A 1 179 ? -5.520 24.021 -15.957 1.00 37.59 179 CYS A C 1
ATOM 1395 O O . CYS A 1 179 ? -6.531 24.614 -15.580 1.00 39.58 179 CYS A O 1
ATOM 1398 N N . ASN A 1 180 ? -5.037 24.128 -17.191 1.00 37.04 180 ASN A N 1
ATOM 1399 C CA . ASN A 1 180 ? -5.777 24.811 -18.244 1.00 35.96 180 ASN A CA 1
ATOM 1400 C C . ASN A 1 180 ? -6.983 23.967 -18.631 1.00 40.10 180 ASN A C 1
ATOM 1401 O O . ASN A 1 180 ? -6.983 23.306 -19.669 1.00 41.24 180 ASN A O 1
ATOM 1406 N N . ALA A 1 181 ? -8.008 23.986 -17.786 1.00 34.71 181 ALA A N 1
ATOM 1407 C CA . ALA A 1 181 ? -9.110 23.043 -17.920 1.00 32.32 181 ALA A CA 1
ATOM 1408 C C . ALA A 1 181 ? -10.482 23.679 -17.746 1.00 26.77 181 ALA A C 1
ATOM 1409 O O . ALA A 1 181 ? -10.607 24.831 -17.330 1.00 25.27 181 ALA A O 1
ATOM 1411 N N . ILE A 1 182 ? -11.509 22.903 -18.077 1.00 27.65 182 ILE A N 1
ATOM 1412 C CA . ILE A 1 182 ? -12.889 23.268 -17.796 1.00 28.17 182 ILE A CA 1
ATOM 1413 C C . ILE A 1 182 ? -13.513 22.202 -16.904 1.00 27.61 182 ILE A C 1
ATOM 1414 O O . ILE A 1 182 ? -13.870 21.121 -17.372 1.00 27.34 182 ILE A O 1
ATOM 1419 N N . VAL A 1 183 ? -13.626 22.502 -15.616 1.00 27.21 183 VAL A N 1
ATOM 1420 C CA . VAL A 1 183 ? -14.216 21.565 -14.669 1.00 25.94 183 VAL A CA 1
ATOM 1421 C C . VAL A 1 183 ? -15.730 21.730 -14.642 1.00 24.78 183 VAL A C 1
ATOM 1422 O O . VAL A 1 183 ? -16.238 22.836 -14.464 1.00 27.59 183 VAL A O 1
ATOM 1426 N N . ILE A 1 184 ? -16.446 20.625 -14.822 1.00 22.11 184 ILE A N 1
ATOM 1427 C CA . ILE A 1 184 ? -17.898 20.665 -14.931 1.00 25.18 184 ILE A CA 1
ATOM 1428 C C . ILE A 1 184 ? -18.587 19.862 -13.833 1.00 26.25 184 ILE A C 1
ATOM 1429 O O . ILE A 1 184 ? -18.358 18.661 -13.692 1.00 27.96 184 ILE A O 1
ATOM 1434 N N . SER A 1 185 ? -19.431 20.535 -13.058 1.00 30.42 185 SER A N 1
ATOM 1435 C CA . SER A 1 185 ? -20.269 19.866 -12.072 1.00 28.76 185 SER A CA 1
ATOM 1436 C C . SER A 1 185 ? -21.660 19.668 -12.660 1.00 31.26 185 SER A C 1
ATOM 1437 O O . SER A 1 185 ? -22.214 20.580 -13.273 1.00 33.13 185 SER A O 1
ATOM 1440 N N . ALA A 1 186 ? -22.224 18.478 -12.478 1.00 30.34 186 ALA A N 1
ATOM 1441 C CA . ALA A 1 186 ? -23.479 18.141 -13.141 1.00 32.66 186 ALA A CA 1
ATOM 1442 C C . ALA A 1 186 ? -24.503 17.493 -12.216 1.00 36.19 186 ALA A C 1
ATOM 1443 O O . ALA A 1 186 ? -24.215 16.507 -11.539 1.00 42.36 186 ALA A O 1
ATOM 1445 N N . LYS A 1 187 ? -25.703 18.062 -12.204 1.00 30.06 187 LYS A N 1
ATOM 1446 C CA . LYS A 1 187 ? -26.841 17.480 -11.505 1.00 40.60 187 LYS A CA 1
ATOM 1447 C C . LYS A 1 187 ? -28.067 17.585 -12.406 1.00 35.67 187 LYS A C 1
ATOM 1448 O O . LYS A 1 187 ? -28.222 18.565 -13.134 1.00 35.60 187 LYS A O 1
ATOM 1454 N N . THR A 1 188 ? -28.931 16.575 -12.368 1.00 39.94 188 THR A N 1
ATOM 1455 C CA . THR A 1 188 ? -30.135 16.581 -13.194 1.00 38.40 188 THR A CA 1
ATOM 1456 C C . THR A 1 188 ? -31.089 17.707 -12.792 1.00 38.24 188 THR A C 1
ATOM 1457 O O . THR A 1 188 ? -31.850 18.204 -13.620 1.00 41.10 188 THR A O 1
ATOM 1461 N N . ARG A 1 189 ? -31.039 18.091 -11.518 1.00 36.71 189 ARG A N 1
ATOM 1462 C CA . ARG A 1 189 ? -31.866 19.164 -10.973 1.00 40.24 189 ARG A CA 1
ATOM 1463 C C . ARG A 1 189 ? -31.018 20.129 -10.141 1.00 44.93 189 ARG A C 1
ATOM 1464 O O . ARG A 1 189 ? -29.882 19.820 -9.785 1.00 49.46 189 ARG A O 1
ATOM 1472 N N . LEU A 1 190 ? -31.576 21.300 -9.842 1.00 39.68 190 LEU A N 1
ATOM 1473 C CA . LEU A 1 190 ? -30.892 22.310 -9.040 1.00 38.49 190 LEU A CA 1
ATOM 1474 C C . LEU A 1 190 ? -31.367 22.289 -7.602 1.00 44.13 190 LEU A C 1
ATOM 1475 O O . LEU A 1 190 ? -30.576 22.007 -6.694 1.00 49.77 190 LEU A O 1
ATOM 1480 N N . LYS A 1 191 ? -32.654 22.592 -7.415 1.00 51.29 191 LYS A N 1
ATOM 1481 C CA . LYS A 1 191 ? -33.265 22.809 -6.095 1.00 57.66 191 LYS A CA 1
ATOM 1482 C C . LYS A 1 191 ? -32.364 23.551 -5.086 1.00 58.01 191 LYS A C 1
ATOM 1483 O O . LYS A 1 191 ? -31.774 24.568 -5.428 1.00 65.99 191 LYS A O 1
ATOM 1486 N N . GLU A 1 192 ? -32.280 23.066 -3.848 1.00 56.12 192 GLU A N 1
ATOM 1487 C CA . GLU A 1 192 ? -31.481 23.734 -2.821 1.00 61.64 192 GLU A CA 1
ATOM 1488 C C . GLU A 1 192 ? -30.067 23.164 -2.752 1.00 59.94 192 GLU A C 1
ATOM 1489 O O . GLU A 1 192 ? -29.169 23.757 -2.152 1.00 55.93 192 GLU A O 1
ATOM 1495 N N . VAL A 1 193 ? -29.887 22.009 -3.383 1.00 58.13 193 VAL A N 1
ATOM 1496 C CA . VAL A 1 193 ? -28.594 21.344 -3.469 1.00 50.19 193 VAL A CA 1
ATOM 1497 C C . VAL A 1 193 ? -27.598 22.209 -4.244 1.00 52.06 193 VAL A C 1
ATOM 1498 O O . VAL A 1 193 ? -26.386 22.109 -4.048 1.00 53.55 193 VAL A O 1
ATOM 1502 N N . PHE A 1 194 ? -28.122 23.080 -5.103 1.00 50.58 194 PHE A N 1
ATOM 1503 C CA . PHE A 1 194 ? -27.299 23.991 -5.897 1.00 34.14 194 PHE A CA 1
ATOM 1504 C C . PHE A 1 194 ? -26.364 24.829 -5.021 1.00 36.84 194 PHE A C 1
ATOM 1505 O O . PHE A 1 194 ? -25.309 25.272 -5.476 1.00 32.78 194 PHE A O 1
ATOM 1513 N N . HIS A 1 195 ? -26.760 25.039 -3.767 1.00 44.66 195 HIS A N 1
ATOM 1514 C CA . HIS A 1 195 ? -25.925 25.734 -2.790 1.00 35.36 195 HIS A CA 1
ATOM 1515 C C . HIS A 1 195 ? -24.603 25.009 -2.564 1.00 33.56 195 HIS A C 1
ATOM 1516 O O . HIS A 1 195 ? -23.566 25.643 -2.369 1.00 36.44 195 HIS A O 1
ATOM 1523 N N . ILE A 1 196 ? -24.651 23.679 -2.581 1.00 26.21 196 ILE A N 1
ATOM 1524 C CA . ILE A 1 196 ? -23.454 22.859 -2.419 1.00 31.26 196 ILE A CA 1
ATOM 1525 C C . ILE A 1 196 ? -22.439 23.171 -3.514 1.00 30.69 196 ILE A C 1
ATOM 1526 O O . ILE A 1 196 ? -21.237 23.256 -3.258 1.00 28.08 196 ILE A O 1
ATOM 1531 N N . GLY A 1 197 ? -22.934 23.354 -4.733 1.00 30.27 197 GLY A N 1
ATOM 1532 C CA . GLY A 1 197 ? -22.085 23.723 -5.850 1.00 29.40 197 GLY A CA 1
ATOM 1533 C C . GLY A 1 197 ? -21.481 25.100 -5.662 1.00 27.26 197 GLY A C 1
ATOM 1534 O O . GLY A 1 197 ? -20.320 25.329 -6.003 1.00 26.76 197 GLY A O 1
ATOM 1535 N N . THR A 1 198 ? -22.271 26.018 -5.112 1.00 25.12 198 THR A N 1
ATOM 1536 C CA . THR A 1 198 ? -21.821 27.386 -4.874 1.00 25.92 198 THR A CA 1
ATOM 1537 C C . THR A 1 198 ? -20.644 27.417 -3.902 1.00 30.23 198 THR A C 1
ATOM 1538 O O . THR A 1 198 ? -19.733 28.233 -4.044 1.00 32.00 198 THR A O 1
ATOM 1542 N N . MET A 1 199 ? -20.669 26.523 -2.917 1.00 28.89 199 MET A N 1
ATOM 1543 C CA . MET A 1 199 ? -19.560 26.391 -1.981 1.00 26.46 199 MET A CA 1
ATOM 1544 C C . MET A 1 199 ? -18.281 26.027 -2.725 1.00 27.54 199 MET A C 1
ATOM 1545 O O . MET A 1 199 ? -17.231 26.634 -2.512 1.00 31.96 199 MET A O 1
ATOM 1550 N N . TRP A 1 200 ? -18.380 25.032 -3.601 1.00 25.26 200 TRP A N 1
ATOM 1551 C CA . TRP A 1 200 ? -17.249 24.619 -4.421 1.00 28.29 200 TRP A CA 1
ATOM 1552 C C . TRP A 1 200 ? -16.863 25.713 -5.410 1.00 29.01 200 TRP A C 1
ATOM 1553 O O . TRP A 1 200 ? -15.684 25.906 -5.709 1.00 28.81 200 TRP A O 1
ATOM 1564 N N . ALA A 1 201 ? -17.866 26.425 -5.916 1.00 23.45 201 ALA A N 1
ATOM 1565 C CA . ALA A 1 201 ? -17.634 27.525 -6.843 1.00 22.25 201 ALA A CA 1
ATOM 1566 C C . ALA A 1 201 ? -16.842 28.636 -6.165 1.00 30.63 201 ALA A C 1
ATOM 1567 O O . ALA A 1 201 ? -16.010 29.291 -6.793 1.00 32.33 201 ALA A O 1
ATOM 1569 N N . LEU A 1 202 ? -17.105 28.838 -4.878 1.00 30.05 202 LEU A N 1
ATOM 1570 C CA . LEU A 1 202 ? -16.387 29.833 -4.092 1.00 22.74 202 LEU A CA 1
ATOM 1571 C C . LEU A 1 202 ? -14.954 29.392 -3.817 1.00 21.55 202 LEU A C 1
ATOM 1572 O O . LEU A 1 202 ? -14.022 30.185 -3.933 1.00 24.12 202 LEU A O 1
ATOM 1577 N N . PHE A 1 203 ? -14.788 28.125 -3.451 1.00 23.48 203 PHE A N 1
ATOM 1578 C CA . PHE A 1 203 ? -13.471 27.578 -3.144 1.00 23.26 203 PHE A CA 1
ATOM 1579 C C . PHE A 1 203 ? -12.540 27.637 -4.349 1.00 27.69 203 PHE A C 1
ATOM 1580 O O . PHE A 1 203 ? -11.333 27.828 -4.200 1.00 31.47 203 PHE A O 1
ATOM 1588 N N . SER A 1 204 ? -13.107 27.473 -5.541 1.00 31.31 204 SER A N 1
ATOM 1589 C CA . SER A 1 204 ? -12.337 27.576 -6.774 1.00 25.71 204 SER A CA 1
ATOM 1590 C C . SER A 1 204 ? -11.836 29.003 -6.976 1.00 27.10 204 SER A C 1
ATOM 1591 O O . SER A 1 204 ? -10.729 29.213 -7.468 1.00 26.08 204 SER A O 1
ATOM 1594 N N . ASP A 1 205 ? -12.659 29.979 -6.602 1.00 28.51 205 ASP A N 1
ATOM 1595 C CA . ASP A 1 205 ? -12.224 31.372 -6.556 1.00 28.16 205 ASP A CA 1
ATOM 1596 C C . ASP A 1 205 ? -11.141 31.552 -5.504 1.00 30.28 205 ASP A C 1
ATOM 1597 O O . ASP A 1 205 ? -10.100 32.154 -5.761 1.00 32.53 205 ASP A O 1
ATOM 1602 N N . VAL A 1 206 ? -11.411 31.028 -4.313 1.00 26.20 206 VAL A N 1
ATOM 1603 C CA . VAL A 1 206 ? -10.504 31.147 -3.179 1.00 29.87 206 VAL A CA 1
ATOM 1604 C C . VAL A 1 206 ? -9.126 30.577 -3.510 1.00 31.17 206 VAL A C 1
ATOM 1605 O O . VAL A 1 206 ? -8.100 31.192 -3.214 1.00 34.29 206 VAL A O 1
ATOM 1609 N N . ALA A 1 207 ? -9.111 29.416 -4.157 1.00 28.72 207 ALA A N 1
ATOM 1610 C CA . ALA A 1 207 ? -7.866 28.725 -4.480 1.00 26.81 207 ALA A CA 1
ATOM 1611 C C . ALA A 1 207 ? -6.985 29.513 -5.449 1.00 32.65 207 ALA A C 1
ATOM 1612 O O . ALA A 1 207 ? -5.789 29.247 -5.564 1.00 38.60 207 ALA A O 1
ATOM 1614 N N . LYS A 1 208 ? -7.573 30.484 -6.141 1.00 27.25 208 LYS A N 1
ATOM 1615 C CA . LYS A 1 208 ? -6.828 31.288 -7.105 1.00 31.04 208 LYS A CA 1
ATOM 1616 C C . LYS A 1 208 ? -6.268 32.568 -6.489 1.00 39.82 208 LYS A C 1
ATOM 1617 O O . LYS A 1 208 ? -5.465 33.263 -7.111 1.00 44.75 208 LYS A O 1
ATOM 1623 N N . ASP A 1 209 ? -6.692 32.873 -5.267 1.00 38.98 209 ASP A N 1
ATOM 1624 C CA . ASP A 1 209 ? -6.393 34.164 -4.656 1.00 33.54 209 ASP A CA 1
ATOM 1625 C C . ASP A 1 209 ? -5.572 34.021 -3.375 1.00 34.08 209 ASP A C 1
ATOM 1626 O O . ASP A 1 209 ? -6.111 33.695 -2.316 1.00 39.25 209 ASP A O 1
ATOM 1631 N N . GLU A 1 210 ? -4.273 34.295 -3.482 1.00 38.49 210 GLU A N 1
ATOM 1632 C CA . GLU A 1 210 ? -3.333 34.169 -2.367 1.00 41.01 210 GLU A CA 1
ATOM 1633 C C . GLU A 1 210 ? -3.782 34.883 -1.091 1.00 38.89 210 GLU A C 1
ATOM 1634 O O . GLU A 1 210 ? -3.437 34.460 0.012 1.00 40.44 210 GLU A O 1
ATOM 1640 N N . TYR A 1 211 ? -4.545 35.963 -1.236 1.00 31.63 211 TYR A N 1
ATOM 1641 C CA . TYR A 1 211 ? -5.109 36.637 -0.073 1.00 35.42 211 TYR A CA 1
ATOM 1642 C C . TYR A 1 211 ? -6.114 35.726 0.621 1.00 42.46 211 TYR A C 1
ATOM 1643 O O . TYR A 1 211 ? -6.043 35.512 1.831 1.00 43.06 211 TYR A O 1
ATOM 1652 N N . CYS A 1 212 ? -7.053 35.197 -0.159 1.00 36.68 212 CYS A N 1
ATOM 1653 C CA . CYS A 1 212 ? -8.090 34.316 0.367 1.00 30.47 212 CYS A CA 1
ATOM 1654 C C . CYS A 1 212 ? -7.497 33.028 0.936 1.00 35.81 212 CYS A C 1
ATOM 1655 O O . CYS A 1 212 ? -8.002 32.493 1.922 1.00 37.93 212 CYS A O 1
ATOM 1658 N N . LEU A 1 213 ? -6.432 32.535 0.309 1.00 36.23 213 LEU A N 1
ATOM 1659 C CA . LEU A 1 213 ? -5.700 31.382 0.830 1.00 37.50 213 LEU A CA 1
ATOM 1660 C C . LEU A 1 213 ? -5.237 31.638 2.259 1.00 37.15 213 LEU A C 1
ATOM 1661 O O . LEU A 1 213 ? -5.321 30.762 3.120 1.00 36.97 213 LEU A O 1
ATOM 1666 N N . ASN A 1 214 ? -4.741 32.849 2.495 1.00 35.51 214 ASN A N 1
ATOM 1667 C CA . ASN A 1 214 ? -4.179 33.219 3.788 1.00 36.78 214 ASN A CA 1
ATOM 1668 C C . ASN A 1 214 ? -5.240 33.552 4.831 1.00 33.70 214 ASN A C 1
ATOM 1669 O O . ASN A 1 214 ? -5.087 33.217 6.006 1.00 39.28 214 ASN A O 1
ATOM 1674 N N . LYS A 1 215 ? -6.309 34.217 4.400 1.00 31.34 215 LYS A N 1
ATOM 1675 C CA . LYS A 1 215 ? -7.392 34.600 5.301 1.00 29.86 215 LYS A CA 1
ATOM 1676 C C . LYS A 1 215 ? -8.013 33.383 5.978 1.00 30.92 215 LYS A C 1
ATOM 1677 O O . LYS A 1 215 ? -8.360 33.427 7.159 1.00 32.81 215 LYS A O 1
ATOM 1683 N N . TRP A 1 216 ? -8.136 32.292 5.230 1.00 29.68 216 TRP A N 1
ATOM 1684 C CA . TRP A 1 216 ? -8.756 31.081 5.751 1.00 26.94 216 TRP A CA 1
ATOM 1685 C C . TRP A 1 216 ? -7.737 29.984 6.046 1.00 28.07 216 TRP A C 1
ATOM 1686 O O . TRP A 1 216 ? -8.102 28.817 6.192 1.00 27.97 216 TRP A O 1
ATOM 1697 N N . GLY A 1 217 ? -6.466 30.369 6.141 1.00 26.30 217 GLY A N 1
ATOM 1698 C CA . GLY A 1 217 ? -5.395 29.441 6.465 1.00 23.64 217 GLY A CA 1
ATOM 1699 C C . GLY A 1 217 ? -5.372 28.216 5.573 1.00 30.85 217 GLY A C 1
ATOM 1700 O O . GLY A 1 217 ? -5.336 27.084 6.055 1.00 40.01 217 GLY A O 1
ATOM 1701 N N . LEU A 1 218 ? -5.397 28.444 4.265 1.00 34.66 218 LEU A N 1
ATOM 1702 C CA . LEU A 1 218 ? -5.487 27.354 3.302 1.00 34.61 218 LEU A CA 1
ATOM 1703 C C . LEU A 1 218 ? -4.206 27.202 2.490 1.00 36.54 218 LEU A C 1
ATOM 1704 O O . LEU A 1 218 ? -3.580 28.189 2.105 1.00 35.62 218 LEU A O 1
ATOM 1709 N N . LYS A 1 219 ? -3.826 25.954 2.235 1.00 33.78 219 LYS A N 1
ATOM 1710 C CA . LYS A 1 219 ? -2.644 25.655 1.436 1.00 40.51 219 LYS A CA 1
ATOM 1711 C C . LYS A 1 219 ? -3.018 24.947 0.138 1.00 33.68 219 LYS A C 1
ATOM 1712 O O . LYS A 1 219 ? -3.661 23.898 0.155 1.00 34.52 219 LYS A O 1
ATOM 1718 N N . VAL A 1 220 ? -2.616 25.532 -0.985 1.00 38.85 220 VAL A N 1
ATOM 1719 C CA . VAL A 1 220 ? -2.819 24.910 -2.287 1.00 52.22 220 VAL A CA 1
ATOM 1720 C C . VAL A 1 220 ? -1.461 24.625 -2.923 1.00 47.62 220 VAL A C 1
ATOM 1721 O O . VAL A 1 220 ? -0.482 25.320 -2.644 1.00 51.58 220 VAL A O 1
ATOM 1725 N N . GLU A 1 221 ? -1.403 23.590 -3.755 1.00 41.28 221 GLU A N 1
ATOM 1726 C CA . GLU A 1 221 ? -0.168 23.200 -4.426 1.00 45.72 221 GLU A CA 1
ATOM 1727 C C . GLU A 1 221 ? 0.405 24.364 -5.230 1.00 45.91 221 GLU A C 1
ATOM 1728 O O . GLU A 1 221 ? 1.582 24.699 -5.104 1.00 44.82 221 GLU A O 1
ATOM 1734 N N . SER A 1 222 ? -0.443 24.981 -6.047 1.00 53.18 222 SER A N 1
ATOM 1735 C CA . SER A 1 222 ? -0.055 26.154 -6.821 1.00 47.03 222 SER A CA 1
ATOM 1736 C C . SER A 1 222 ? -1.283 26.976 -7.199 1.00 42.72 222 SER A C 1
ATOM 1737 O O . SER A 1 222 ? -2.114 26.537 -7.994 1.00 42.67 222 SER A O 1
ATOM 1740 N N . SER A 1 223 ? -1.392 28.168 -6.622 1.00 36.03 223 SER A N 1
ATOM 1741 C CA . SER A 1 223 ? -2.531 29.040 -6.878 1.00 41.11 223 SER A CA 1
ATOM 1742 C C . SER A 1 223 ? -2.450 29.673 -8.261 1.00 36.97 223 SER A C 1
ATOM 1743 O O . SER A 1 223 ? -3.471 29.915 -8.904 1.00 42.43 223 SER A O 1
ATOM 1746 N N . GLU A 1 224 ? -1.228 29.935 -8.715 1.00 46.27 224 GLU A N 1
ATOM 1747 C CA . GLU A 1 224 ? -1.011 30.579 -10.005 1.00 46.99 224 GLU A CA 1
ATOM 1748 C C . GLU A 1 224 ? -1.409 29.667 -11.163 1.00 41.45 224 GLU A C 1
ATOM 1749 O O . GLU A 1 224 ? -1.859 30.136 -12.206 1.00 34.92 224 GLU A O 1
ATOM 1755 N N . SER A 1 225 ? -1.240 28.362 -10.970 1.00 40.10 225 SER A N 1
ATOM 1756 C CA . SER A 1 225 ? -1.560 27.385 -12.005 1.00 33.25 225 SER A CA 1
ATOM 1757 C C . SER A 1 225 ? -3.060 27.316 -12.272 1.00 41.09 225 SER A C 1
ATOM 1758 O O . SER A 1 225 ? -3.491 27.150 -13.413 1.00 42.50 225 SER A O 1
ATOM 1761 N N . LEU A 1 226 ? -3.850 27.459 -11.212 1.00 46.49 226 LEU A N 1
ATOM 1762 C CA . LEU A 1 226 ? -5.302 27.348 -11.308 1.00 33.16 226 LEU A CA 1
ATOM 1763 C C . LEU A 1 226 ? -5.933 28.563 -11.983 1.00 36.30 226 LEU A C 1
ATOM 1764 O O . LEU A 1 226 ? -7.153 28.639 -12.116 1.00 41.21 226 LEU A O 1
ATOM 1769 N N . LYS A 1 227 ? -5.096 29.505 -12.407 1.00 40.70 227 LYS A N 1
ATOM 1770 C CA . LYS A 1 227 ? -5.548 30.708 -13.100 1.00 36.81 227 LYS A CA 1
ATOM 1771 C C . LYS A 1 227 ? -6.378 30.382 -14.340 1.00 36.06 227 LYS A C 1
ATOM 1772 O O . LYS A 1 227 ? -7.370 31.052 -14.629 1.00 34.77 227 LYS A O 1
ATOM 1778 N N . ASP A 1 228 ? -5.971 29.344 -15.065 1.00 39.74 228 ASP A N 1
ATOM 1779 C CA . ASP A 1 228 ? -6.653 28.959 -16.295 1.00 39.44 228 ASP A CA 1
ATOM 1780 C C . ASP A 1 228 ? -7.725 27.900 -16.049 1.00 41.22 228 ASP A C 1
ATOM 1781 O O . ASP A 1 228 ? -8.357 27.417 -16.989 1.00 34.94 228 ASP A O 1
ATOM 1786 N N . THR A 1 229 ? -7.928 27.542 -14.785 1.00 39.50 229 THR A N 1
ATOM 1787 C CA . THR A 1 229 ? -8.926 26.539 -14.432 1.00 30.69 229 THR A CA 1
ATOM 1788 C C . THR A 1 229 ? -10.315 27.158 -14.332 1.00 28.63 229 THR A C 1
ATOM 1789 O O . THR A 1 229 ? -10.592 27.932 -13.418 1.00 34.34 229 THR A O 1
ATOM 1793 N N . MET A 1 230 ? -11.184 26.817 -15.277 1.00 27.13 230 MET A N 1
ATOM 1794 C CA . MET A 1 230 ? -12.551 27.321 -15.269 1.00 27.53 230 MET A CA 1
ATOM 1795 C C . MET A 1 230 ? -13.472 26.340 -14.549 1.00 30.17 230 MET A C 1
ATOM 1796 O O . MET A 1 230 ? -13.312 25.125 -14.665 1.00 31.58 230 MET A O 1
ATOM 1801 N N . TYR A 1 231 ? -14.436 26.875 -13.805 1.00 32.45 231 TYR A N 1
ATOM 1802 C C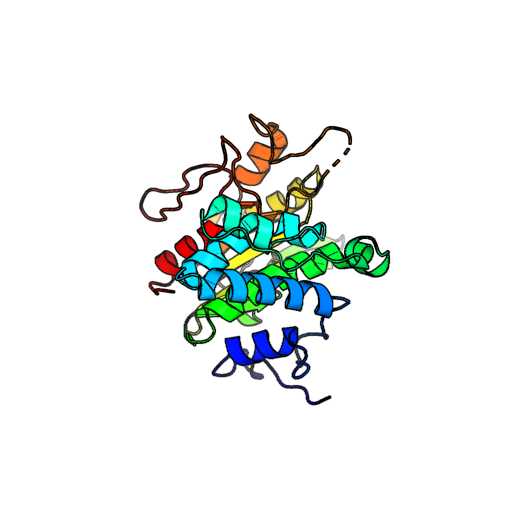A . TYR A 1 231 ? -15.335 26.055 -13.000 1.00 29.09 231 TYR A CA 1
ATOM 1803 C C . TYR A 1 231 ? -16.791 26.343 -13.355 1.00 25.54 231 TYR A C 1
ATOM 1804 O O . TYR A 1 231 ? -17.308 27.421 -13.061 1.00 30.47 231 TYR A O 1
ATOM 1813 N N . VAL A 1 232 ? -17.450 25.378 -13.989 1.00 19.03 232 VAL A N 1
ATOM 1814 C CA . VAL A 1 232 ? -18.813 25.581 -14.471 1.00 22.16 232 VAL A CA 1
ATOM 1815 C C . VAL A 1 232 ? -19.792 24.545 -13.927 1.00 22.44 232 VAL A C 1
ATOM 1816 O O . VAL A 1 232 ? -19.391 23.539 -13.342 1.00 25.84 232 VAL A O 1
ATOM 1820 N N . PHE A 1 233 ? -21.080 24.803 -14.130 1.00 29.80 233 PHE A N 1
ATOM 1821 C CA . PHE A 1 233 ? -22.124 23.863 -13.745 1.00 25.33 233 PHE A CA 1
ATOM 1822 C C . PHE A 1 233 ? -23.010 23.529 -14.941 1.00 32.70 233 PHE A C 1
ATOM 1823 O O . PHE A 1 233 ? -23.326 24.397 -15.755 1.00 27.02 233 PHE A O 1
ATOM 1831 N N . ALA A 1 234 ? -23.404 22.265 -15.045 1.00 32.13 234 ALA A N 1
ATOM 1832 C CA . ALA A 1 234 ? -24.303 21.829 -16.105 1.00 28.59 234 ALA A CA 1
ATOM 1833 C C . ALA A 1 234 ? -25.508 21.115 -15.506 1.00 30.63 234 ALA A C 1
ATOM 1834 O O . ALA A 1 234 ? -25.359 20.204 -14.696 1.00 30.20 234 ALA A O 1
ATOM 1836 N N . THR A 1 235 ? -26.704 21.538 -15.899 1.00 23.55 235 THR A N 1
ATOM 1837 C CA . THR A 1 235 ? -27.921 20.934 -15.374 1.00 27.58 235 THR A CA 1
ATOM 1838 C C . THR A 1 235 ? -28.908 20.601 -16.487 1.00 30.37 235 THR A C 1
ATOM 1839 O O . THR A 1 235 ? -28.909 21.234 -17.542 1.00 31.88 235 THR A O 1
ATOM 1843 N N . ALA A 1 236 ? -29.742 19.596 -16.245 1.00 32.21 236 ALA A N 1
ATOM 1844 C CA . ALA A 1 236 ? -30.750 19.193 -17.215 1.00 34.76 236 ALA A CA 1
ATOM 1845 C C . ALA A 1 236 ? -32.084 19.863 -16.914 1.00 28.58 236 ALA A C 1
ATOM 1846 O O . ALA A 1 236 ? -33.005 19.823 -17.732 1.00 35.79 236 ALA A O 1
ATOM 1848 N N . ASP A 1 237 ? -32.169 20.484 -15.738 1.00 31.75 237 ASP A N 1
ATOM 1849 C CA . ASP A 1 237 ? -33.389 21.137 -15.263 1.00 36.93 237 ASP A CA 1
ATOM 1850 C C . ASP A 1 237 ? -34.576 20.184 -15.362 1.00 41.30 237 ASP A C 1
ATOM 1851 O O . ASP A 1 237 ? -35.673 20.568 -15.768 1.00 43.05 237 ASP A O 1
ATOM 1856 N N . MET A 1 238 ? -34.336 18.935 -14.982 1.00 44.66 238 MET A N 1
ATOM 1857 C CA . MET A 1 238 ? -35.309 17.865 -15.142 1.00 38.95 238 MET A CA 1
ATOM 1858 C C . MET A 1 238 ? -36.390 17.905 -14.067 1.00 49.58 238 MET A C 1
ATOM 1859 O O . MET A 1 238 ? -36.158 17.507 -12.927 1.00 57.64 238 MET A O 1
ATOM 1864 N N . ILE A 1 239 ? -37.573 18.380 -14.437 1.00 52.71 239 ILE A N 1
ATOM 1865 C CA . ILE A 1 239 ? -38.683 18.475 -13.497 1.00 59.82 239 ILE A CA 1
ATOM 1866 C C . ILE A 1 239 ? -40.024 18.483 -14.223 1.00 62.15 239 ILE A C 1
ATOM 1867 O O . ILE A 1 239 ? -40.359 17.541 -14.941 1.00 56.26 239 ILE A O 1
ATOM 1869 N N . SER A 1 246 ? -45.825 19.545 -8.954 1.00 68.14 246 SER A N 1
ATOM 1870 C CA . SER A 1 246 ? -44.621 20.205 -8.466 1.00 73.94 246 SER A CA 1
ATOM 1871 C C . SER A 1 246 ? -44.692 21.712 -8.688 1.00 79.63 246 SER A C 1
ATOM 1872 O O . SER A 1 246 ? -45.635 22.216 -9.298 1.00 74.59 246 SER A O 1
ATOM 1874 N N . GLN A 1 247 ? -43.687 22.426 -8.191 1.00 78.83 247 GLN A N 1
ATOM 1875 C CA . GLN A 1 247 ? -43.631 23.876 -8.335 1.00 75.76 247 GLN A CA 1
ATOM 1876 C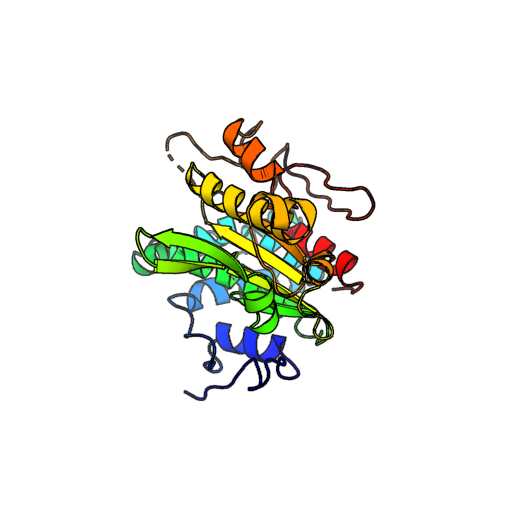 C . GLN A 1 247 ? -43.054 24.275 -9.691 1.00 81.19 247 GLN A C 1
ATOM 1877 O O . GLN A 1 247 ? -42.913 25.460 -9.993 1.00 78.49 247 GLN A O 1
ATOM 1879 N N . GLY A 1 248 ? -42.723 23.277 -10.504 1.00 74.58 248 GLY A N 1
ATOM 1880 C CA . GLY A 1 248 ? -42.176 23.520 -11.826 1.00 71.49 248 GLY A CA 1
ATOM 1881 C C . GLY A 1 248 ? -40.670 23.353 -11.874 1.00 66.45 248 GLY A C 1
ATOM 1882 O O . GLY A 1 248 ? -40.090 22.611 -11.082 1.00 60.62 248 GLY A O 1
ATOM 1883 N N . CYS A 1 249 ? -40.034 24.050 -12.810 1.00 67.69 249 CYS A N 1
ATOM 1884 C CA . CYS A 1 249 ? -38.588 23.971 -12.977 1.00 51.81 249 CYS A CA 1
ATOM 1885 C C . CYS A 1 249 ? -37.885 25.146 -12.307 1.00 46.24 249 CYS A C 1
ATOM 1886 O O . CYS A 1 249 ? -38.533 26.041 -11.764 1.00 48.64 249 CYS A O 1
ATOM 1889 N N . ASP A 1 250 ? -36.557 25.135 -12.348 1.00 38.49 250 ASP A N 1
ATOM 1890 C CA . ASP A 1 250 ? -35.764 26.216 -11.774 1.00 36.51 250 ASP A CA 1
ATOM 1891 C C . ASP A 1 250 ? -35.120 27.069 -12.863 1.00 37.73 250 ASP A C 1
ATOM 1892 O O . ASP A 1 250 ? -34.981 28.283 -12.712 1.00 32.72 250 ASP A O 1
ATOM 1897 N N . VAL A 1 251 ? -34.728 26.428 -13.960 1.00 31.20 251 VAL A N 1
ATOM 1898 C CA . VAL A 1 251 ? -34.113 27.136 -15.074 1.00 37.42 251 VAL A CA 1
ATOM 1899 C C . VAL A 1 251 ? -35.153 27.493 -16.132 1.00 42.26 251 VAL A C 1
ATOM 1900 O O . VAL A 1 251 ? -35.132 28.591 -16.689 1.00 36.80 251 VAL A O 1
ATOM 1904 N N . GLU A 1 252 ? -36.067 26.565 -16.401 1.00 44.16 252 GLU A N 1
ATOM 1905 C CA . GLU A 1 252 ? -37.102 26.796 -17.403 1.00 41.22 252 GLU A CA 1
ATOM 1906 C C . GLU A 1 252 ? -38.275 27.577 -16.817 1.00 41.49 252 GLU A C 1
ATOM 1907 O O . GLU A 1 252 ? -39.295 27.006 -16.430 1.00 46.51 252 GLU A O 1
ATOM 1913 N N . ARG A 1 253 ? -38.104 28.892 -16.754 1.00 38.45 253 ARG A N 1
ATOM 1914 C CA . ARG A 1 253 ? -39.143 29.808 -16.303 1.00 35.33 253 ARG A CA 1
ATOM 1915 C C . ARG A 1 253 ? -38.792 31.197 -16.820 1.00 39.07 253 ARG A C 1
ATOM 1916 O O . ARG A 1 253 ? -37.676 31.412 -17.293 1.00 41.29 253 ARG A O 1
ATOM 1924 N N . GLU A 1 254 ? -39.741 32.128 -16.748 1.00 40.45 254 GLU A N 1
ATOM 1925 C CA . GLU A 1 254 ? -39.524 33.481 -17.260 1.00 44.15 254 GLU A CA 1
ATOM 1926 C C . GLU A 1 254 ? -38.283 34.111 -16.638 1.00 46.13 254 GLU A C 1
ATOM 1927 O O . GLU A 1 254 ? -37.414 34.624 -17.343 1.00 51.62 254 GLU A O 1
ATOM 1933 N N . THR A 1 255 ? -38.208 34.060 -15.313 1.00 44.75 255 THR A N 1
ATOM 1934 C CA . THR A 1 255 ? -37.026 34.502 -14.585 1.00 46.39 255 THR A CA 1
ATOM 1935 C C . THR A 1 255 ? -36.744 33.542 -13.435 1.00 42.72 255 THR A C 1
ATOM 1936 O O . THR A 1 255 ? -37.625 33.279 -12.617 1.00 44.48 255 THR A O 1
ATOM 1940 N N . PRO A 1 256 ? -35.515 33.008 -13.375 1.00 42.85 256 PRO A N 1
ATOM 1941 C CA . PRO A 1 256 ? -35.133 32.095 -12.292 1.00 44.76 256 PRO A CA 1
ATOM 1942 C C . PRO A 1 256 ? -35.246 32.761 -10.925 1.00 39.95 256 PRO A C 1
ATOM 1943 O O . PRO A 1 256 ? -35.045 33.970 -10.803 1.00 38.87 256 PRO A O 1
ATOM 1947 N N A ARG A 1 257 ? -35.565 31.963 -9.909 0.50 38.40 257 ARG A N 1
ATOM 1948 N N B ARG A 1 257 ? -35.577 31.975 -9.906 0.50 38.23 257 ARG A N 1
ATOM 1949 C CA A ARG A 1 257 ? -35.721 32.451 -8.544 0.50 37.02 257 ARG A CA 1
ATOM 1950 C CA B ARG A 1 257 ? -35.750 32.508 -8.560 0.50 37.08 257 ARG A CA 1
ATOM 1951 C C A ARG A 1 257 ? -34.411 33.047 -8.029 0.50 35.58 257 ARG A C 1
ATOM 1952 C C B ARG A 1 257 ? -34.424 33.033 -8.015 0.50 35.69 257 ARG A C 1
ATOM 1953 O O A ARG A 1 257 ? -33.333 32.689 -8.505 0.50 36.76 257 ARG A O 1
ATOM 1954 O O B ARG A 1 257 ? -33.353 32.614 -8.455 0.50 36.54 257 ARG A O 1
ATOM 1969 N N . ASN A 1 258 ? -34.511 33.959 -7.064 1.00 30.83 258 ASN A N 1
ATOM 1970 C CA . ASN A 1 258 ? -33.344 34.679 -6.547 1.00 32.12 258 ASN A CA 1
ATOM 1971 C C . ASN A 1 258 ? -32.185 33.804 -6.072 1.00 31.89 258 ASN A C 1
ATOM 1972 O O . ASN A 1 258 ? -31.041 34.016 -6.474 1.00 29.84 258 ASN A O 1
ATOM 1977 N N . LEU A 1 259 ? -32.479 32.830 -5.217 1.00 33.53 259 LEU A N 1
ATOM 1978 C CA . LEU A 1 259 ? -31.445 31.945 -4.690 1.00 32.89 259 LEU A CA 1
ATOM 1979 C C . LEU A 1 259 ? -30.802 31.117 -5.801 1.00 30.65 259 LEU A C 1
ATOM 1980 O O . LEU A 1 259 ? -29.609 30.819 -5.753 1.00 28.99 259 LEU A O 1
ATOM 1985 N N . ILE A 1 260 ? -31.598 30.750 -6.800 1.00 26.57 260 ILE A N 1
ATOM 1986 C CA . ILE A 1 260 ? -31.085 30.038 -7.964 1.00 35.80 260 ILE A CA 1
ATOM 1987 C C . ILE A 1 260 ? -30.151 30.941 -8.766 1.00 30.58 260 ILE A C 1
ATOM 1988 O O . ILE A 1 260 ? -29.098 30.508 -9.238 1.00 26.66 260 ILE A O 1
ATOM 1993 N N . ALA A 1 261 ? -30.541 32.203 -8.904 1.00 27.97 261 ALA A N 1
ATOM 1994 C CA . ALA A 1 261 ? -29.744 33.178 -9.634 1.00 25.88 261 ALA A CA 1
ATOM 1995 C C . ALA A 1 261 ? -28.409 33.441 -8.942 1.00 27.05 261 ALA A C 1
ATOM 1996 O O . ALA A 1 261 ? -27.377 33.561 -9.601 1.00 37.90 261 ALA A O 1
ATOM 1998 N N . MET A 1 262 ? -28.430 33.525 -7.614 1.00 31.97 262 MET A N 1
ATOM 1999 C CA . MET A 1 262 ? -27.215 33.822 -6.864 1.00 28.25 262 MET A CA 1
ATOM 2000 C C . MET A 1 262 ? -26.245 32.645 -6.908 1.00 25.76 262 MET A C 1
ATOM 2001 O O . MET A 1 262 ? -25.033 32.840 -6.895 1.00 27.81 262 MET A O 1
ATOM 2006 N N . ASP A 1 263 ? -26.776 31.428 -6.973 1.00 27.12 263 ASP A N 1
ATOM 2007 C CA . ASP A 1 263 ? -25.935 30.240 -7.039 1.00 27.04 263 ASP A CA 1
ATOM 2008 C C . ASP A 1 263 ? -25.207 30.174 -8.374 1.00 28.90 263 ASP A C 1
ATOM 2009 O O . ASP A 1 263 ? -24.019 29.857 -8.433 1.00 28.62 263 ASP A O 1
ATOM 2014 N N . ALA A 1 264 ? -25.933 30.481 -9.443 1.00 25.78 264 ALA A N 1
ATOM 2015 C CA . ALA A 1 264 ? -25.373 30.458 -10.787 1.00 25.13 264 ALA A CA 1
ATOM 2016 C C . ALA A 1 264 ? -24.339 31.561 -10.976 1.00 27.92 264 ALA A C 1
ATOM 2017 O O . ALA A 1 264 ? -23.389 31.411 -11.745 1.00 30.63 264 ALA A O 1
ATOM 2019 N N . SER A 1 265 ? -24.526 32.666 -10.263 1.00 27.28 265 SER A N 1
ATOM 2020 C CA . SER A 1 265 ? -23.678 33.841 -10.426 1.00 28.12 265 SER A CA 1
ATOM 2021 C C . SER A 1 265 ? -22.249 33.612 -9.942 1.00 29.00 265 SER A C 1
ATOM 2022 O O . SER A 1 265 ? -21.316 34.256 -10.423 1.00 28.17 265 SER A O 1
ATOM 2025 N N . PHE A 1 266 ? -22.078 32.701 -8.988 1.00 24.11 266 PHE A N 1
ATOM 2026 C CA . PHE A 1 266 ? -20.757 32.443 -8.420 1.00 23.28 266 PHE A CA 1
ATOM 2027 C C . PHE A 1 266 ? -20.015 31.349 -9.182 1.00 24.91 266 PHE A C 1
ATOM 2028 O O . PHE A 1 266 ? -18.828 31.116 -8.951 1.00 24.86 266 PHE A O 1
ATOM 2036 N N . PHE A 1 267 ? -20.718 30.681 -10.089 1.00 27.62 267 PHE A N 1
ATOM 2037 C CA . PHE A 1 267 ? -20.063 29.822 -11.066 1.00 26.59 267 PHE A CA 1
ATOM 2038 C C . PHE A 1 267 ? -19.567 30.695 -12.211 1.00 27.25 267 PHE A C 1
ATOM 2039 O O . PHE A 1 267 ? -20.111 31.772 -12.451 1.00 24.01 267 PHE A O 1
ATOM 2047 N N . ASP A 1 268 ? -18.532 30.239 -12.909 1.00 26.66 268 ASP A N 1
ATOM 2048 C CA . ASP A 1 268 ? -18.032 30.963 -14.073 1.00 22.39 268 ASP A CA 1
ATOM 2049 C C . ASP A 1 268 ? -19.084 30.975 -15.167 1.00 22.72 268 ASP A C 1
ATOM 2050 O O . ASP A 1 268 ? -19.396 32.018 -15.739 1.00 30.50 268 ASP A O 1
ATOM 2055 N N . TYR A 1 269 ? -19.625 29.797 -15.449 1.00 26.51 269 TYR A N 1
ATOM 2056 C CA . TYR A 1 269 ? -20.723 29.645 -16.389 1.00 26.18 269 TYR A CA 1
ATOM 2057 C C . TYR A 1 269 ? -21.671 28.572 -15.877 1.00 27.00 269 TYR A C 1
ATOM 2058 O O . TYR A 1 269 ? -21.269 27.694 -15.115 1.00 22.57 269 TYR A O 1
ATOM 2067 N N . VAL A 1 270 ? -22.934 28.652 -16.281 1.00 22.76 270 VAL A N 1
ATOM 2068 C CA . VAL A 1 270 ? -23.899 27.611 -15.953 1.00 23.26 270 VAL A CA 1
ATOM 2069 C C . VAL A 1 270 ? -24.665 27.211 -17.205 1.00 25.43 270 VAL A C 1
ATOM 2070 O O . VAL A 1 270 ? -25.346 28.032 -17.818 1.00 25.79 270 VAL A O 1
ATOM 2074 N N . PHE A 1 271 ? -24.547 25.943 -17.581 1.00 31.88 271 PHE A N 1
ATOM 2075 C CA . PHE A 1 271 ? -25.155 25.455 -18.810 1.00 26.14 271 PHE A CA 1
ATOM 2076 C C . PHE A 1 271 ? -26.405 24.630 -18.534 1.00 28.44 271 PHE A C 1
ATOM 2077 O O . PHE A 1 271 ? -26.497 23.941 -17.518 1.00 34.82 271 PHE A O 1
ATOM 2085 N N . VAL A 1 272 ? -27.368 24.708 -19.446 1.00 28.72 272 VAL A N 1
ATOM 2086 C CA . VAL A 1 272 ? -28.588 23.919 -19.342 1.00 35.54 272 VAL A CA 1
ATOM 2087 C C . VAL A 1 272 ? -28.842 23.190 -20.662 1.00 39.28 272 VAL A C 1
ATOM 2088 O O . VAL A 1 272 ? -28.622 23.742 -21.742 1.00 35.58 272 VAL A O 1
ATOM 2092 N N . SER A 1 273 ? -29.284 21.940 -20.572 1.00 36.39 273 SER A N 1
ATOM 2093 C CA . SER A 1 273 ? -29.535 21.135 -21.763 1.00 34.61 273 SER A CA 1
ATOM 2094 C C . SER A 1 273 ? -30.952 21.349 -22.290 1.00 34.09 273 SER A C 1
ATOM 2095 O O . SER A 1 273 ? -31.611 20.408 -22.729 1.00 30.36 273 SER A O 1
ATOM 2098 N N . LYS A 1 274 ? -31.413 22.594 -22.235 1.00 41.39 274 LYS A N 1
ATOM 2099 C CA . LYS A 1 274 ? -32.711 22.963 -22.785 1.00 36.58 274 LYS A CA 1
ATOM 2100 C C . LYS A 1 274 ? -32.555 24.096 -23.790 1.00 42.01 274 LYS A C 1
ATOM 2101 O O . LYS A 1 274 ? -31.526 24.771 -23.822 1.00 45.43 274 LYS A O 1
ATOM 2107 N N . MET A 1 275 ? -33.581 24.305 -24.606 1.00 55.49 275 MET A N 1
ATOM 2108 C CA . MET A 1 275 ? -33.513 25.295 -25.671 1.00 53.83 275 MET A CA 1
ATOM 2109 C C . MET A 1 275 ? -34.843 26.023 -25.831 1.00 52.69 275 MET A C 1
ATOM 2110 O O . MET A 1 275 ? -35.907 25.403 -25.812 1.00 62.44 275 MET A O 1
ATOM 2115 N N . GLY A 1 276 ? -34.776 27.342 -25.978 1.00 56.16 276 GLY A N 1
ATOM 2116 C CA . GLY A 1 276 ? -35.968 28.148 -26.169 1.00 50.10 276 GLY A CA 1
ATOM 2117 C C . GLY A 1 276 ? -36.350 28.967 -24.951 1.00 44.35 276 GLY A C 1
ATOM 2118 O O . GLY A 1 276 ? -37.384 29.633 -24.943 1.00 50.22 276 GLY A O 1
ATOM 2119 N N . ILE A 1 277 ? -35.516 28.918 -23.917 1.00 51.17 277 ILE A N 1
ATOM 2120 C CA . ILE A 1 277 ? -35.770 29.682 -22.700 1.00 44.64 277 ILE A CA 1
ATOM 2121 C C . ILE A 1 277 ? -35.298 31.124 -22.873 1.00 37.89 277 ILE A C 1
ATOM 2122 O O . ILE A 1 277 ? -34.159 31.370 -23.271 1.00 44.48 277 ILE A O 1
ATOM 2127 N N . GLY A 1 278 ? -36.183 32.068 -22.569 1.00 32.73 278 GLY A N 1
ATOM 2128 C CA . GLY A 1 278 ? -35.956 33.475 -22.850 1.00 29.32 278 GLY A CA 1
ATOM 2129 C C . GLY A 1 278 ? -34.710 34.104 -22.255 1.00 33.58 278 GLY A C 1
ATOM 2130 O O . GLY A 1 278 ? -33.999 34.841 -22.937 1.00 34.91 278 GLY A O 1
ATOM 2131 N N . HIS A 1 279 ? -34.442 33.824 -20.984 1.00 39.75 279 HIS A N 1
ATOM 2132 C CA . HIS A 1 279 ? -33.320 34.451 -20.292 1.00 37.62 279 HIS A CA 1
ATOM 2133 C C . HIS A 1 279 ? -32.008 33.710 -20.537 1.00 33.21 279 HIS A C 1
ATOM 2134 O O . HIS A 1 279 ? -30.930 34.239 -20.267 1.00 35.67 279 HIS A O 1
ATOM 2141 N N . VAL A 1 280 ? -32.105 32.487 -21.049 1.00 34.67 280 VAL A N 1
ATOM 2142 C CA . VAL A 1 280 ? -30.924 31.669 -21.300 1.00 33.68 280 VAL A CA 1
ATOM 2143 C C . VAL A 1 280 ? -30.235 32.077 -22.599 1.00 37.89 280 VAL A C 1
ATOM 2144 O O . VAL A 1 280 ? -30.867 32.150 -23.653 1.00 44.40 280 VAL A O 1
ATOM 2148 N N . SER A 1 281 ? -28.935 32.341 -22.512 1.00 32.05 281 SER A N 1
ATOM 2149 C CA . SER A 1 281 ? -28.158 32.793 -23.661 1.00 39.65 281 SER A CA 1
ATOM 2150 C C . SER A 1 281 ? -27.767 31.647 -24.591 1.00 32.87 281 SER A C 1
ATOM 2151 O O . SER A 1 281 ? -27.308 30.597 -24.142 1.00 35.73 281 SER A O 1
ATOM 2154 N N . SER A 1 282 ? -27.949 31.861 -25.890 1.00 35.96 282 SER A N 1
ATOM 2155 C CA . SER A 1 282 ? -27.545 30.885 -26.895 1.00 36.48 282 SER A CA 1
ATOM 2156 C C . SER A 1 282 ? -26.226 31.304 -27.535 1.00 29.35 282 SER A C 1
ATOM 2157 O O . SER A 1 282 ? -25.721 30.639 -28.439 1.00 28.20 282 SER A O 1
ATOM 2160 N N . ASP A 1 283 ? -25.677 32.415 -27.056 1.00 31.46 283 ASP A N 1
ATOM 2161 C CA . ASP A 1 283 ? -24.400 32.922 -27.540 1.00 24.03 283 ASP A CA 1
ATOM 2162 C C . ASP A 1 283 ? -23.379 32.947 -26.409 1.00 31.58 283 ASP A C 1
ATOM 2163 O O . ASP A 1 283 ? -23.694 33.348 -25.289 1.00 35.95 283 ASP A O 1
ATOM 2168 N N . LEU A 1 284 ? -22.156 32.516 -26.702 1.00 30.92 284 LEU A N 1
ATOM 2169 C CA . LEU A 1 284 ? -21.094 32.519 -25.703 1.00 23.12 284 LEU A CA 1
ATOM 2170 C C . LEU A 1 284 ? -19.806 33.090 -26.286 1.00 29.98 284 LEU A C 1
ATOM 2171 O O . LEU A 1 284 ? -19.217 32.516 -27.202 1.00 40.24 284 LEU A O 1
ATOM 2176 N N . SER A 1 285 ? -19.376 34.223 -25.743 1.00 34.40 285 SER A N 1
ATOM 2177 C CA . SER A 1 285 ? -18.148 34.875 -26.180 1.00 26.93 285 SER A CA 1
ATOM 2178 C C . SER A 1 285 ? -17.248 35.187 -24.991 1.00 29.45 285 SER A C 1
ATOM 2179 O O . SER A 1 285 ? -17.566 36.053 -24.176 1.00 32.82 285 SER A O 1
ATOM 2182 N N . LEU A 1 286 ? -16.126 34.481 -24.896 1.00 31.70 286 LEU A N 1
ATOM 2183 C CA . LEU A 1 286 ? -15.182 34.689 -23.803 1.00 31.38 286 LEU A CA 1
ATOM 2184 C C . LEU A 1 286 ? -14.561 36.079 -23.865 1.00 36.57 286 LEU A C 1
ATOM 2185 O O . LEU A 1 286 ? -14.139 36.626 -22.846 1.00 42.73 286 LEU A O 1
ATOM 2190 N N . LYS A 1 287 ? -14.511 36.647 -25.065 1.00 38.71 287 LYS A N 1
ATOM 2191 C CA . LYS A 1 287 ? -13.943 37.974 -25.260 1.00 39.23 287 LYS A CA 1
ATOM 2192 C C . LYS A 1 287 ? -14.819 39.058 -24.638 1.00 43.65 287 LYS A C 1
ATOM 2193 O O . LYS A 1 287 ? -14.321 39.951 -23.953 1.00 45.52 287 LYS A O 1
ATOM 2199 N N . TYR A 1 288 ? -16.124 38.974 -24.877 1.00 40.24 288 TYR A N 1
ATOM 2200 C CA . TYR A 1 288 ? -17.047 40.017 -24.441 1.00 34.84 288 TYR A CA 1
ATOM 2201 C C . TYR A 1 288 ? -17.744 39.690 -23.123 1.00 35.65 288 TYR A C 1
ATOM 2202 O O . TYR A 1 288 ? -18.596 40.449 -22.662 1.00 41.96 288 TYR A O 1
ATOM 2211 N N . GLY A 1 289 ? -17.383 38.562 -22.522 1.00 37.52 289 GLY A N 1
ATOM 2212 C CA . GLY A 1 289 ? -17.866 38.224 -21.195 1.00 28.13 289 GLY A CA 1
ATOM 2213 C C . GLY A 1 289 ? -19.159 37.432 -21.141 1.00 21.96 289 GLY A C 1
ATOM 2214 O O . GLY A 1 289 ? -19.869 37.296 -22.138 1.00 30.52 289 GLY A O 1
ATOM 2215 N N . ARG A 1 290 ? -19.459 36.918 -19.952 1.00 30.39 290 ARG A N 1
ATOM 2216 C CA . ARG A 1 290 ? -20.636 36.090 -19.712 1.00 27.55 290 ARG A CA 1
ATOM 2217 C C . ARG A 1 290 ? -21.935 36.824 -20.042 1.00 30.78 290 ARG A C 1
ATOM 2218 O O . ARG A 1 290 ? -22.305 37.788 -19.371 1.00 33.00 290 ARG A O 1
ATOM 2226 N N . GLU A 1 291 ? -22.622 36.353 -21.078 1.00 30.17 291 GLU A N 1
ATOM 2227 C CA . GLU A 1 291 ? -23.838 36.995 -21.571 1.00 29.86 291 GLU A CA 1
ATOM 2228 C C . GLU A 1 291 ? -24.961 36.984 -20.539 1.00 29.83 291 GLU A C 1
ATOM 2229 O O . GLU A 1 291 ? -25.617 38.001 -20.314 1.00 33.63 291 GLU A O 1
ATOM 2235 N N . SER A 1 292 ? -25.182 35.829 -19.922 1.00 29.31 292 SER A N 1
ATOM 2236 C CA . SER A 1 292 ? -26.233 35.682 -18.923 1.00 29.40 292 SER A CA 1
ATOM 2237 C C . SER A 1 292 ? -25.837 34.636 -17.886 1.00 29.26 292 SER A C 1
ATOM 2238 O O . SER A 1 292 ? -24.802 33.985 -18.018 1.00 30.28 292 SER A O 1
ATOM 2241 N N . LEU A 1 293 ? -26.660 34.477 -16.854 1.00 26.69 293 LEU A N 1
ATOM 2242 C CA . LEU A 1 293 ? -26.375 33.506 -15.804 1.00 26.16 293 LEU A CA 1
ATOM 2243 C C . LEU A 1 293 ? -26.459 32.077 -16.330 1.00 28.59 293 LEU A C 1
ATOM 2244 O O . LEU A 1 293 ? -25.701 31.206 -15.907 1.00 33.05 293 LEU A O 1
ATOM 2249 N N . PHE A 1 294 ? -27.380 31.844 -17.260 1.00 33.21 294 PHE A N 1
ATOM 2250 C CA . PHE A 1 294 ? -27.555 30.518 -17.840 1.00 31.02 294 PHE A CA 1
ATOM 2251 C C . PHE A 1 294 ? -27.302 30.513 -19.345 1.00 29.98 294 PHE A C 1
ATOM 2252 O O . PHE A 1 294 ? -27.849 31.333 -20.081 1.00 32.76 294 PHE A O 1
ATOM 2260 N N . HIS A 1 295 ? -26.465 29.581 -19.791 1.00 27.52 295 HIS A N 1
ATOM 2261 C CA . HIS A 1 295 ? -26.220 29.378 -21.214 1.00 30.69 295 HIS A CA 1
ATOM 2262 C C . HIS A 1 295 ? -26.779 28.033 -21.657 1.00 28.47 295 HIS A C 1
ATOM 2263 O O . HIS A 1 295 ? -26.995 27.143 -20.836 1.00 36.88 295 HIS A O 1
ATOM 2270 N N . GLU A 1 296 ? -27.019 27.888 -22.955 1.00 29.36 296 GLU A N 1
ATOM 2271 C CA . GLU A 1 296 ? -27.379 26.590 -23.508 1.00 30.04 296 GLU A CA 1
ATOM 2272 C C . GLU A 1 296 ? -26.152 25.690 -23.466 1.00 28.86 296 GLU A C 1
ATOM 2273 O O . GLU A 1 296 ? -25.033 26.153 -23.685 1.00 32.76 296 GLU A O 1
ATOM 2279 N N . LEU A 1 297 ? -26.359 24.408 -23.177 1.00 25.51 297 LEU A N 1
ATOM 2280 C CA . LEU A 1 297 ? -25.249 23.473 -23.008 1.00 26.47 297 LEU A CA 1
ATOM 2281 C C . LEU A 1 297 ? -24.400 23.363 -24.273 1.00 23.63 297 LEU A C 1
ATOM 2282 O O . LEU A 1 297 ? -23.199 23.112 -24.202 1.00 21.34 297 LEU A O 1
ATOM 2287 N N . GLY A 1 298 ? -25.027 23.567 -25.428 1.00 25.37 298 GLY A N 1
ATOM 2288 C CA . GLY A 1 298 ? -24.322 23.520 -26.696 1.00 24.82 298 GLY A CA 1
ATOM 2289 C C . GLY A 1 298 ? -23.250 24.587 -26.822 1.00 29.24 298 GLY A C 1
ATOM 2290 O O . GLY A 1 298 ? -22.295 24.432 -27.584 1.00 25.39 298 GLY A O 1
ATOM 2291 N N . CYS A 1 299 ? -23.402 25.669 -26.064 1.00 27.91 299 CYS A N 1
ATOM 2292 C CA . CYS A 1 299 ? -22.440 26.766 -26.088 1.00 23.00 299 CYS A CA 1
ATOM 2293 C C . CYS A 1 299 ? -21.091 26.366 -25.502 1.00 27.83 299 CYS A C 1
ATOM 2294 O O . CYS A 1 299 ? -20.110 27.095 -25.647 1.00 26.96 299 CYS A O 1
ATOM 2297 N N . ILE A 1 300 ? -21.040 25.214 -24.839 1.00 26.01 300 ILE A N 1
ATOM 2298 C CA . ILE A 1 300 ? -19.790 24.737 -24.259 1.00 22.42 300 ILE A CA 1
ATOM 2299 C C . ILE A 1 300 ? -18.809 24.350 -25.362 1.00 21.85 300 ILE A C 1
ATOM 2300 O O . ILE A 1 300 ? -17.601 24.313 -25.141 1.00 25.82 300 ILE A O 1
ATOM 2305 N N . ILE A 1 301 ? -19.335 24.069 -26.552 1.00 27.17 301 ILE A N 1
ATOM 2306 C CA . ILE A 1 301 ? -18.493 23.811 -27.713 1.00 30.59 301 ILE A CA 1
ATOM 2307 C C . ILE A 1 301 ? -17.740 25.082 -28.080 1.00 28.11 301 ILE A C 1
ATOM 2308 O O . ILE A 1 301 ? -16.527 25.060 -28.293 1.00 31.21 301 ILE A O 1
ATOM 2313 N N . ASP A 1 302 ? -18.472 26.191 -28.143 1.00 28.16 302 ASP A N 1
ATOM 2314 C CA . ASP A 1 302 ? -17.879 27.497 -28.407 1.00 26.63 302 ASP A CA 1
ATOM 2315 C C . ASP A 1 302 ? -16.876 27.860 -27.320 1.00 27.46 302 ASP A C 1
ATOM 2316 O O . ASP A 1 302 ? -15.840 28.463 -27.594 1.00 32.02 302 ASP A O 1
ATOM 2321 N N . MET A 1 303 ? -17.193 27.486 -26.086 1.00 28.05 303 MET A N 1
ATOM 2322 C CA . MET A 1 303 ? -16.314 27.748 -24.956 1.00 29.71 303 MET A CA 1
ATOM 2323 C C . MET A 1 303 ? -15.014 26.957 -25.076 1.00 29.17 303 MET A C 1
ATOM 2324 O O . MET A 1 303 ? -13.934 27.483 -24.812 1.00 30.19 303 MET A O 1
ATOM 2329 N N . ILE A 1 304 ? -15.124 25.695 -25.478 1.00 32.40 304 ILE A N 1
ATOM 2330 C CA . ILE A 1 304 ? -13.952 24.852 -25.691 1.00 32.01 304 ILE A CA 1
ATOM 2331 C C . ILE A 1 304 ? -13.095 25.391 -26.834 1.00 33.76 304 ILE A C 1
ATOM 2332 O O . ILE A 1 304 ? -11.873 25.487 -26.716 1.00 34.36 304 ILE A O 1
ATOM 2337 N N . GLU A 1 305 ? -13.749 25.749 -27.935 1.00 32.26 305 GLU A N 1
ATOM 2338 C CA . GLU A 1 305 ? -13.057 26.255 -29.116 1.00 31.98 305 GLU A CA 1
ATOM 2339 C C . GLU A 1 305 ? -12.248 27.518 -28.825 1.00 29.80 305 GLU A C 1
ATOM 2340 O O . GLU A 1 305 ? -11.067 27.595 -29.156 1.00 31.11 305 GLU A O 1
ATOM 2346 N N . GLN A 1 306 ? -12.888 28.501 -28.201 1.00 33.66 306 GLN A N 1
ATOM 2347 C CA . GLN A 1 306 ? -12.242 29.779 -27.923 1.00 27.64 306 GLN A CA 1
ATOM 2348 C C . GLN A 1 306 ? -11.133 29.650 -26.882 1.00 33.00 306 GLN A C 1
ATOM 2349 O O . GLN A 1 306 ? -10.044 30.197 -27.056 1.00 29.88 306 GLN A O 1
ATOM 2355 N N . LYS A 1 307 ? -11.413 28.923 -25.805 1.00 33.77 307 LYS A N 1
ATOM 2356 C CA . LYS A 1 307 ? -10.458 28.767 -24.712 1.00 30.14 307 LYS A CA 1
ATOM 2357 C C . LYS A 1 307 ? -9.187 28.041 -25.145 1.00 30.13 307 LYS A C 1
ATOM 2358 O O . LYS A 1 307 ? -8.078 28.489 -24.854 1.00 32.44 307 LYS A O 1
ATOM 2364 N N . PHE A 1 308 ? -9.353 26.922 -25.842 1.00 29.54 308 PHE A N 1
ATOM 2365 C CA . PHE A 1 308 ? -8.218 26.084 -26.216 1.00 35.09 308 PHE A CA 1
ATOM 2366 C C . PHE A 1 308 ? -7.694 26.390 -27.616 1.00 39.31 308 PHE A C 1
ATOM 2367 O O . PHE A 1 308 ? -6.735 25.767 -28.074 1.00 38.38 308 PHE A O 1
ATOM 2375 N N . ASP A 1 309 ? -8.329 27.351 -28.283 1.00 33.12 309 ASP A N 1
ATOM 2376 C CA . ASP A 1 309 ? -7.932 27.783 -29.622 1.00 42.57 309 ASP A CA 1
ATOM 2377 C C . ASP A 1 309 ? -7.927 26.620 -30.618 1.00 38.17 309 ASP A C 1
ATOM 2378 O O . ASP A 1 309 ? -6.918 26.346 -31.268 1.00 35.06 309 ASP A O 1
ATOM 2383 N N . ILE A 1 310 ? -9.060 25.932 -30.717 1.00 30.02 310 ILE A N 1
ATOM 2384 C CA . ILE A 1 310 ? -9.232 24.858 -31.691 1.00 27.33 310 ILE A CA 1
ATOM 2385 C C . ILE A 1 310 ? -10.565 25.011 -32.411 1.00 36.04 310 ILE A C 1
ATOM 2386 O O . ILE A 1 310 ? -11.416 25.796 -31.996 1.00 35.48 310 ILE A O 1
ATOM 2391 N N . LEU A 1 311 ? -10.744 24.255 -33.489 1.00 39.74 311 LEU A N 1
ATOM 2392 C CA . LEU A 1 311 ? -11.987 24.296 -34.252 1.00 36.62 311 LEU A CA 1
ATOM 2393 C C . LEU A 1 311 ? -12.574 22.896 -34.395 1.00 36.54 311 LEU A C 1
ATOM 2394 O O . LEU A 1 311 ? -11.873 21.956 -34.764 1.00 48.22 311 LEU A O 1
ATOM 2399 N N . LEU A 1 312 ? -13.864 22.766 -34.099 1.00 35.47 312 LEU A N 1
ATOM 2400 C CA . LEU A 1 312 ? -14.525 21.466 -34.108 1.00 34.56 312 LEU A CA 1
ATOM 2401 C C . LEU A 1 312 ? -15.486 21.328 -35.283 1.00 26.99 312 LEU A C 1
ATOM 2402 O O . LEU A 1 312 ? -15.970 22.323 -35.821 1.00 42.41 312 LEU A O 1
#

Secondary structure (DSSP, 8-state):
--EE-SB-TTSPBPSSHHHHHHHHHTTSSEESS-PPPSS-HHHHHHHHHHHHHHHTTT--HHHHHHHHHTTHHHHHTT--HHHHHHHHHT-S-------GGGGSHHHHTSHHHHHHHHHHHHHHHHTTT-SSEEEEES--HHHHHHTEEEEEEEETTEEEEEEEE---SEEEEESS-SSSEEEEEEES--TTTHHHHHHHHHHHHHTT-HHHHHHTTEE-S-TTGGGG-EEEEEE--------SSSSSS--HHHHHHHHTSSEEEES----TTSBS---TTT---SS-EETTHHHHHHHHHHT---